Protein AF-A0A1V3WUL5-F1 (afdb_monomer_lite)

pLDDT: mean 80.21, std 26.2, range [30.8, 98.88]

Sequence (218 aa):
MAEGSAAGVVGRARPTCQRCRGCGAKPAAGSAAAGAAAGAAAATPVGNNGNLQLGGGNTGDSNLGSGNIGNANLGSGNTGNANLGGGNIGNANLGSGNKGNINVGNGNFGSANFGDGNIGIRNAGAGNNGTANMGAGNFGTGNFGFGNIGNGNFGGGNIGPGNVGDGNNGSTNLGSGNLGNFNLGSGNLGSNNVALETTATTTWASGSPATTRWVSAD

Radius of gyration: 45.54 Å; chains: 1; bounding box: 135×46×144 Å

Organism: Mycobacterium kansasii (NCBI:txid1768)

Secondary structure (DSSP, 8-state):
------------------------PPPP-----------------TT-BSSS-BSSS-BSSS-BSSS-BSSS-BSSS-BSSS-BSSS-BSSS-BSSS-BSSS-BSSS-EEES-BSSS-EEES-EEES-EEES-EEES-EEES-EEES-EEES-EEES-BSSS-BSSS-BSSS-BSSS-BSSS-EESS-BSSS-EE------S---S------------

Foldseek 3Di:
DDDDDDDDDDDDDDDDDDDDDDDDDDDDDDPDPPPPPPPPPPPQAECEDEECEDEENEYEECEYYYNEDYYNEDYYCEDEYNEDEENEDEYNEDYYCEYYECEDEYNEDEYCEYYYNEYYENEYYENEYEENEYEYCEDYENEYYENEDEYNEDEECEDYECEYEYNEDEYNEDEYNDDYEPEDYYNHDYYVHDDDPPPPPDDDPDDDDDDPDDDDDD

InterPro domains:
  IPR002989 Mycobacterial pentapeptide repeat [PF01469] (47-85)
  IPR002989 Mycobacterial pentapeptide repeat [PF01469] (87-125)
  IPR002989 Mycobacterial pentapeptide repeat [PF01469] (157-194)

Structure (mmCIF, N/CA/C/O backbone):
data_AF-A0A1V3WUL5-F1
#
_entry.id   AF-A0A1V3WUL5-F1
#
loop_
_atom_site.group_PDB
_atom_site.id
_atom_site.type_symbol
_atom_site.label_atom_id
_atom_site.label_alt_id
_atom_site.label_comp_id
_atom_site.label_asym_id
_atom_site.label_entity_id
_atom_site.label_seq_id
_atom_site.pdbx_PDB_ins_code
_atom_site.Cartn_x
_atom_site.Cartn_y
_atom_site.Cartn_z
_atom_site.occupancy
_atom_site.B_iso_or_equiv
_atom_site.auth_seq_id
_atom_site.auth_comp_id
_atom_site.auth_asym_id
_atom_site.auth_atom_id
_atom_site.pdbx_PDB_model_num
ATOM 1 N N . MET A 1 1 ? 80.602 -35.164 -101.712 1.00 34.41 1 MET A N 1
ATOM 2 C CA . MET A 1 1 ? 81.688 -34.229 -102.081 1.00 34.41 1 MET A CA 1
ATOM 3 C C . MET A 1 1 ? 81.217 -32.849 -101.638 1.00 34.41 1 MET A C 1
ATOM 5 O O . MET A 1 1 ? 80.167 -32.454 -102.108 1.00 34.41 1 MET A O 1
ATOM 9 N N . ALA A 1 2 ? 81.785 -32.142 -100.666 1.00 36.41 2 ALA A N 1
ATOM 10 C CA . ALA A 1 2 ? 83.116 -32.176 -100.073 1.00 36.41 2 ALA A CA 1
ATOM 11 C C . ALA A 1 2 ? 83.071 -31.921 -98.545 1.00 36.41 2 ALA A C 1
ATOM 13 O O . ALA A 1 2 ? 82.121 -31.336 -98.029 1.00 36.41 2 ALA A O 1
ATOM 14 N N . GLU A 1 3 ? 84.114 -32.406 -97.874 1.00 31.17 3 GLU A N 1
ATOM 15 C CA . GLU A 1 3 ? 84.563 -32.140 -96.495 1.00 31.17 3 GLU A CA 1
ATOM 16 C C . GLU A 1 3 ? 85.050 -30.672 -96.363 1.00 31.17 3 GLU A C 1
ATOM 18 O O . GLU A 1 3 ? 85.282 -30.035 -97.385 1.00 31.17 3 GLU A O 1
ATOM 23 N N . GLY A 1 4 ? 85.267 -30.015 -95.217 1.00 32.28 4 GLY A N 1
ATOM 24 C CA . GLY A 1 4 ? 85.363 -30.359 -93.795 1.00 32.28 4 GLY A CA 1
ATOM 25 C C . GLY A 1 4 ? 86.059 -29.195 -93.037 1.00 32.28 4 GLY A C 1
ATOM 26 O O . GLY A 1 4 ? 86.406 -28.189 -93.654 1.00 32.28 4 GLY A O 1
ATOM 27 N N . SER A 1 5 ? 86.344 -29.401 -91.736 1.00 37.19 5 SER A N 1
ATOM 28 C CA . SER A 1 5 ? 87.218 -28.608 -90.821 1.00 37.19 5 SER A CA 1
ATOM 29 C C . SER A 1 5 ? 86.541 -27.459 -90.033 1.00 37.19 5 SER A C 1
ATOM 31 O O . SER A 1 5 ? 85.755 -26.718 -90.603 1.00 37.19 5 SER A O 1
ATOM 33 N N . ALA A 1 6 ? 86.757 -27.201 -88.732 1.00 37.56 6 ALA A N 1
ATOM 34 C CA . ALA A 1 6 ? 87.707 -27.677 -87.711 1.00 37.56 6 ALA A CA 1
ATOM 35 C C . ALA A 1 6 ? 87.094 -27.425 -86.297 1.00 37.56 6 ALA A C 1
ATOM 37 O O . ALA A 1 6 ? 86.363 -26.457 -86.119 1.00 37.56 6 ALA A O 1
ATOM 38 N N . ALA A 1 7 ? 87.223 -28.341 -85.329 1.00 35.03 7 ALA A N 1
ATOM 39 C CA . ALA A 1 7 ? 88.190 -28.335 -84.209 1.00 35.03 7 ALA A CA 1
ATOM 40 C C . ALA A 1 7 ? 87.755 -27.598 -82.914 1.00 35.03 7 ALA A C 1
ATOM 42 O O . ALA A 1 7 ? 87.469 -26.407 -82.915 1.00 35.03 7 ALA A O 1
ATOM 43 N N . GLY A 1 8 ? 87.801 -28.326 -81.787 1.00 32.81 8 GLY A N 1
ATOM 44 C CA . GLY A 1 8 ? 87.699 -27.801 -80.416 1.00 32.81 8 GLY A CA 1
ATOM 45 C C . GLY A 1 8 ? 87.372 -28.897 -79.390 1.00 32.81 8 GLY A C 1
ATOM 46 O O . GLY A 1 8 ? 86.224 -29.306 -79.271 1.00 32.81 8 GLY A O 1
ATOM 47 N N . VAL A 1 9 ? 88.387 -29.407 -78.685 1.00 33.41 9 VAL A N 1
ATOM 48 C CA . VAL A 1 9 ? 88.363 -30.588 -77.790 1.00 33.41 9 VAL A CA 1
ATOM 49 C C . VAL A 1 9 ? 88.478 -30.161 -76.310 1.00 33.41 9 VAL A C 1
ATOM 51 O O . VAL A 1 9 ? 88.951 -29.065 -76.030 1.00 33.41 9 VAL A O 1
ATOM 54 N N . VAL A 1 10 ? 88.191 -31.114 -75.401 1.00 33.91 10 VAL A N 1
ATOM 55 C CA . VAL A 1 10 ? 88.569 -31.220 -73.962 1.00 33.91 10 VAL A CA 1
ATOM 56 C C . VAL A 1 10 ? 87.545 -30.588 -72.998 1.00 33.91 10 VAL A C 1
ATOM 58 O O . VAL A 1 10 ? 87.130 -29.462 -73.195 1.00 33.91 10 VAL A O 1
ATOM 61 N N . GLY A 1 11 ? 87.064 -31.194 -71.906 1.00 31.78 11 GLY A N 1
ATOM 62 C CA . GLY A 1 11 ? 87.391 -32.413 -71.162 1.00 31.78 11 GLY A CA 1
ATOM 63 C C . GLY A 1 11 ? 86.692 -32.359 -69.782 1.00 31.78 11 GLY A C 1
ATOM 64 O O .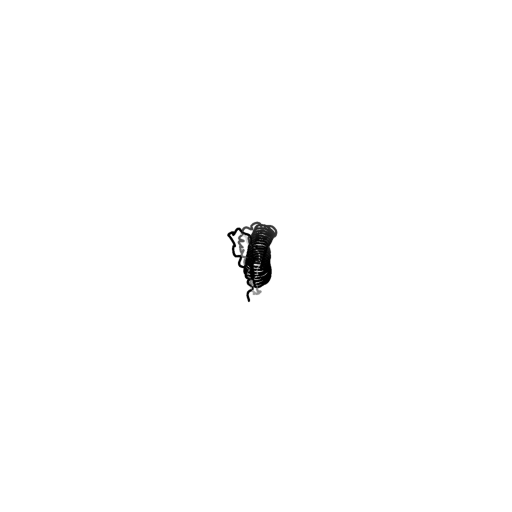 GLY A 1 11 ? 86.291 -31.299 -69.317 1.00 31.78 11 GLY A O 1
ATOM 65 N N . ARG A 1 12 ? 86.491 -33.528 -69.169 1.00 35.38 12 ARG A N 1
ATOM 66 C CA . ARG A 1 12 ? 85.659 -33.853 -67.984 1.00 35.38 12 ARG A CA 1
ATOM 67 C C . ARG A 1 12 ? 86.046 -33.156 -66.660 1.00 35.38 12 ARG A C 1
ATOM 69 O O . ARG A 1 12 ? 87.232 -32.986 -66.423 1.00 35.38 12 ARG A O 1
ATOM 76 N N . ALA A 1 13 ? 85.075 -32.988 -65.737 1.00 30.80 13 ALA A N 1
ATOM 77 C CA . ALA A 1 13 ? 85.061 -33.585 -64.372 1.00 30.80 13 ALA A CA 1
ATOM 78 C C . ALA A 1 13 ? 83.911 -33.057 -63.461 1.00 30.80 13 ALA A C 1
ATOM 80 O O . ALA A 1 13 ? 83.712 -31.857 -63.321 1.00 30.80 13 ALA A O 1
ATOM 81 N N . ARG A 1 14 ? 83.193 -33.970 -62.782 1.00 38.06 14 ARG A N 1
ATOM 82 C CA . ARG A 1 14 ? 82.575 -33.793 -61.436 1.00 38.06 14 ARG A CA 1
ATOM 83 C C . ARG A 1 14 ? 83.580 -34.382 -60.417 1.00 38.06 14 ARG A C 1
ATOM 85 O O . ARG A 1 14 ? 84.293 -35.283 -60.865 1.00 38.06 14 ARG A O 1
ATOM 92 N N . PRO A 1 15 ? 83.670 -34.013 -59.113 1.00 44.69 15 PRO A N 1
ATOM 93 C CA . PRO A 1 15 ? 82.596 -33.677 -58.152 1.00 44.69 15 PRO A CA 1
ATOM 94 C C . PRO A 1 15 ? 82.925 -32.439 -57.263 1.00 44.69 15 PRO A C 1
ATOM 96 O O . PRO A 1 15 ? 83.999 -31.873 -57.385 1.00 44.69 15 PRO A O 1
ATOM 99 N N . THR A 1 16 ? 82.018 -31.905 -56.437 1.00 39.34 16 THR A N 1
ATOM 100 C CA . THR A 1 16 ? 82.031 -32.122 -54.972 1.00 39.34 16 THR A CA 1
ATOM 101 C C . THR A 1 16 ? 80.694 -31.729 -54.325 1.00 39.34 16 THR A C 1
ATOM 103 O O . THR A 1 16 ? 80.046 -30.752 -54.692 1.00 39.34 16 THR A O 1
ATOM 106 N N . CYS A 1 17 ? 80.291 -32.510 -53.320 1.00 34.06 17 CYS A N 1
ATOM 107 C CA . CYS A 1 17 ? 79.243 -32.170 -52.362 1.00 34.06 17 CYS A CA 1
ATOM 108 C C . CYS A 1 17 ? 79.559 -30.850 -51.645 1.00 34.06 17 CYS A C 1
ATOM 110 O O . CYS A 1 17 ? 80.571 -30.768 -50.956 1.00 34.06 17 CYS A O 1
ATOM 112 N N . GLN A 1 18 ? 78.617 -29.907 -51.644 1.00 39.53 18 GLN A N 1
ATOM 113 C CA . GLN A 1 18 ? 78.502 -28.939 -50.558 1.00 39.53 18 GLN A CA 1
ATOM 114 C C . GLN A 1 18 ? 77.054 -28.927 -50.067 1.00 39.53 18 GLN A C 1
ATOM 116 O O . GLN A 1 18 ? 76.140 -28.440 -50.725 1.00 39.53 18 GLN A O 1
ATOM 121 N N . ARG A 1 19 ? 76.843 -29.557 -48.906 1.00 38.72 19 ARG A N 1
ATOM 122 C CA . ARG A 1 19 ? 75.617 -29.415 -48.121 1.00 38.72 19 ARG A CA 1
ATOM 123 C C . ARG A 1 19 ? 75.560 -27.979 -47.614 1.00 38.72 19 ARG A C 1
ATOM 125 O O . ARG A 1 19 ? 76.489 -27.582 -46.925 1.00 38.72 19 ARG A O 1
ATOM 132 N N . CYS A 1 20 ? 74.442 -27.291 -47.817 1.00 33.56 20 CYS A N 1
ATOM 133 C CA . CYS A 1 20 ? 73.918 -26.346 -46.834 1.00 33.56 20 CYS A CA 1
ATOM 134 C C . CYS A 1 20 ? 72.381 -26.362 -46.860 1.00 33.56 20 CYS A C 1
ATOM 136 O O . CYS A 1 20 ? 71.737 -25.943 -47.811 1.00 33.56 20 CYS A O 1
ATOM 138 N N . ARG A 1 21 ? 71.864 -26.960 -45.784 1.00 45.09 21 ARG A N 1
ATOM 139 C CA . ARG A 1 21 ? 70.530 -26.948 -45.163 1.00 45.09 21 ARG A CA 1
ATOM 140 C C . ARG A 1 21 ? 69.488 -25.967 -45.729 1.00 45.09 21 ARG A C 1
ATOM 142 O O . ARG A 1 21 ? 69.704 -24.763 -45.720 1.00 45.09 21 ARG A O 1
ATOM 149 N N . GLY A 1 22 ? 68.302 -26.497 -46.036 1.00 34.19 22 GLY A N 1
ATOM 150 C CA . GLY A 1 22 ? 67.098 -25.700 -46.283 1.00 34.19 22 GLY A CA 1
ATOM 151 C C . GLY A 1 22 ? 65.872 -26.534 -46.662 1.00 34.19 22 GLY A C 1
ATOM 152 O O . GLY A 1 22 ? 65.292 -26.310 -47.715 1.00 34.19 22 GLY A O 1
ATOM 153 N N . CYS A 1 23 ? 65.484 -27.516 -45.841 1.00 32.66 23 CYS A N 1
ATOM 154 C CA . CYS A 1 23 ? 64.154 -28.123 -45.950 1.00 32.66 23 CYS A CA 1
ATOM 155 C C . CYS A 1 23 ? 63.155 -27.272 -45.156 1.00 32.66 23 CYS A C 1
ATOM 157 O O . CYS A 1 23 ? 63.354 -27.062 -43.962 1.00 32.66 23 CYS A O 1
ATOM 159 N N . GLY A 1 24 ? 62.080 -26.820 -45.802 1.00 34.75 24 GLY A N 1
ATOM 160 C CA . GLY A 1 24 ? 60.964 -26.138 -45.147 1.00 34.75 24 GLY A CA 1
ATOM 161 C C . GLY A 1 24 ? 59.848 -25.829 -46.138 1.00 34.75 24 GLY A C 1
ATOM 162 O O . GLY A 1 24 ? 59.879 -24.809 -46.818 1.00 34.75 24 GLY A O 1
ATOM 163 N N . ALA A 1 25 ? 58.894 -26.750 -46.253 1.00 39.84 25 ALA A N 1
ATOM 164 C CA . ALA A 1 25 ? 57.700 -26.637 -47.080 1.00 39.84 25 ALA A CA 1
ATOM 165 C C . ALA A 1 25 ? 56.842 -25.413 -46.697 1.00 39.84 25 ALA A C 1
ATOM 167 O O . ALA A 1 25 ? 56.644 -25.135 -45.515 1.00 39.84 25 ALA A O 1
ATOM 168 N N . LYS A 1 26 ? 56.289 -24.708 -47.693 1.00 37.00 26 LYS A N 1
ATOM 169 C CA . LYS A 1 26 ? 55.229 -23.707 -47.486 1.00 37.00 26 LYS A CA 1
ATOM 170 C C . LYS A 1 26 ? 53.905 -24.429 -47.189 1.00 37.00 26 LYS A C 1
ATOM 172 O O . LYS A 1 26 ? 53.510 -25.252 -48.016 1.00 37.00 26 LYS A O 1
ATOM 177 N N . PRO A 1 27 ? 53.182 -24.129 -46.097 1.00 39.34 27 PRO A N 1
ATOM 178 C CA . PRO A 1 27 ? 51.817 -24.607 -45.948 1.00 39.34 27 PRO A CA 1
ATOM 179 C C . PRO A 1 27 ? 50.867 -23.770 -46.816 1.00 39.34 27 PRO A C 1
ATOM 181 O O . PRO A 1 27 ? 50.970 -22.544 -46.887 1.00 39.34 27 PRO A O 1
ATOM 184 N N . ALA A 1 28 ? 49.958 -24.464 -47.498 1.00 38.91 28 ALA A N 1
ATOM 185 C CA . ALA A 1 28 ? 48.863 -23.885 -48.260 1.00 38.91 28 ALA A CA 1
ATOM 186 C C . ALA A 1 28 ? 47.898 -23.141 -47.323 1.00 38.91 28 ALA A C 1
ATOM 188 O O . ALA A 1 28 ? 47.467 -23.685 -46.306 1.00 38.91 28 ALA A O 1
ATOM 189 N N . ALA A 1 29 ? 47.552 -21.902 -47.671 1.00 41.41 29 ALA A N 1
ATOM 190 C CA . ALA A 1 29 ? 46.506 -21.150 -46.993 1.00 41.41 29 ALA A CA 1
ATOM 191 C C . ALA A 1 29 ? 45.145 -21.779 -47.330 1.00 41.41 29 ALA A C 1
ATOM 193 O O . ALA A 1 29 ? 44.637 -21.627 -48.439 1.00 41.41 29 ALA A O 1
ATOM 194 N N . GLY A 1 30 ? 44.577 -22.523 -46.381 1.00 39.09 30 GLY A N 1
ATOM 195 C CA . GLY A 1 30 ? 43.197 -22.991 -46.447 1.00 39.09 30 GLY A CA 1
ATOM 196 C C . GLY A 1 30 ? 42.240 -21.823 -46.220 1.00 39.09 30 GLY A C 1
ATOM 197 O O . GLY A 1 30 ? 42.256 -21.196 -45.162 1.00 39.09 30 GLY A O 1
ATOM 198 N N . SER A 1 31 ? 41.404 -21.527 -47.210 1.00 42.53 31 SER A N 1
ATOM 199 C CA . SER A 1 31 ? 40.285 -20.595 -47.089 1.00 42.53 31 SER A CA 1
ATOM 200 C C . SER A 1 31 ? 39.186 -21.217 -46.226 1.00 42.53 31 SER A C 1
ATOM 202 O O . SER A 1 31 ? 38.337 -21.958 -46.720 1.00 42.53 31 SER A O 1
ATOM 204 N N . ALA A 1 32 ? 39.211 -20.930 -44.924 1.00 44.31 32 ALA A N 1
ATOM 205 C CA . ALA A 1 32 ? 38.095 -21.210 -44.030 1.00 44.31 32 ALA A CA 1
ATOM 206 C C . ALA A 1 32 ? 36.949 -20.239 -44.353 1.00 44.31 32 ALA A C 1
ATOM 208 O O . ALA A 1 32 ? 36.987 -19.062 -43.996 1.00 44.31 32 ALA A O 1
ATOM 209 N N . ALA A 1 33 ? 35.939 -20.737 -45.064 1.00 46.19 33 ALA A N 1
ATOM 210 C CA . ALA A 1 33 ? 34.674 -20.048 -45.250 1.00 46.19 33 ALA A CA 1
ATOM 211 C C . ALA A 1 33 ? 33.949 -19.970 -43.897 1.00 46.19 33 ALA A C 1
ATOM 213 O O . ALA A 1 33 ? 33.268 -20.907 -43.483 1.00 46.19 33 ALA A O 1
ATOM 214 N N . ALA A 1 34 ? 34.114 -18.852 -43.191 1.00 48.16 34 ALA A N 1
ATOM 215 C CA . ALA A 1 34 ? 33.246 -18.498 -42.080 1.00 48.16 34 ALA A CA 1
ATOM 216 C C . ALA A 1 34 ? 31.885 -18.094 -42.663 1.00 48.16 34 ALA A C 1
ATOM 218 O O . ALA A 1 34 ? 31.685 -16.959 -43.095 1.00 48.16 34 ALA A O 1
ATOM 219 N N . GLY A 1 35 ? 30.959 -19.050 -42.724 1.00 45.09 35 GLY A N 1
ATOM 220 C CA . GLY A 1 35 ? 29.552 -18.776 -42.984 1.00 45.09 35 GLY A CA 1
ATOM 221 C C . GLY A 1 35 ? 28.980 -17.961 -41.830 1.00 45.09 35 GLY A C 1
ATOM 222 O O . GLY A 1 35 ? 28.522 -18.523 -40.838 1.00 45.09 35 GLY A O 1
ATOM 223 N N . ALA A 1 36 ? 29.033 -16.635 -41.939 1.00 52.25 36 ALA A N 1
ATOM 224 C CA . ALA A 1 36 ? 28.302 -15.751 -41.050 1.00 52.25 36 ALA A CA 1
ATOM 225 C C . ALA A 1 36 ? 26.809 -15.913 -41.356 1.00 52.25 36 ALA A C 1
ATOM 227 O O . ALA A 1 36 ? 26.304 -15.391 -42.350 1.00 52.25 36 ALA A O 1
ATOM 228 N N . ALA A 1 37 ? 26.102 -16.663 -40.512 1.00 50.59 37 ALA A N 1
ATOM 229 C CA . ALA A 1 37 ? 24.653 -16.593 -40.460 1.00 50.59 37 ALA A CA 1
ATOM 230 C C . ALA A 1 37 ? 24.289 -15.174 -40.008 1.00 50.59 37 ALA A C 1
ATOM 232 O O . ALA A 1 37 ? 24.326 -14.853 -38.821 1.00 50.59 37 ALA A O 1
ATOM 233 N N . ALA A 1 38 ? 24.001 -14.302 -40.974 1.00 46.09 38 ALA A N 1
ATOM 234 C CA . ALA A 1 38 ? 23.416 -12.998 -40.729 1.00 46.09 38 ALA A CA 1
ATOM 235 C C . ALA A 1 38 ? 21.994 -13.216 -40.192 1.00 46.09 38 ALA A C 1
ATOM 237 O O . ALA A 1 38 ? 21.021 -13.244 -40.942 1.00 46.09 38 ALA A O 1
ATOM 238 N N . GLY A 1 39 ? 21.884 -13.437 -38.881 1.00 51.25 39 GLY A N 1
ATOM 239 C CA . GLY A 1 39 ? 20.626 -13.283 -38.169 1.00 51.25 39 GLY A CA 1
ATOM 240 C C . GLY A 1 39 ? 20.158 -11.850 -38.383 1.00 51.25 39 GLY A C 1
ATOM 241 O O . GLY A 1 39 ? 20.924 -10.917 -38.147 1.00 51.25 39 GLY A O 1
ATOM 242 N N . ALA A 1 40 ? 18.946 -11.693 -38.912 1.00 48.56 40 ALA A N 1
ATOM 243 C CA . ALA A 1 40 ? 18.354 -10.407 -39.242 1.00 48.56 40 ALA A CA 1
ATOM 244 C C . ALA A 1 40 ? 18.528 -9.423 -38.075 1.00 48.56 40 ALA A C 1
ATOM 246 O O . ALA A 1 40 ? 17.890 -9.564 -37.032 1.00 48.56 40 ALA A O 1
ATOM 247 N N . ALA A 1 41 ? 19.407 -8.435 -38.249 1.00 53.66 41 ALA A N 1
ATOM 248 C CA . ALA A 1 41 ? 19.522 -7.315 -37.336 1.00 53.66 41 ALA A CA 1
ATOM 249 C C . ALA A 1 41 ? 18.232 -6.500 -37.471 1.00 53.66 41 ALA A C 1
ATOM 251 O O . ALA A 1 41 ? 18.116 -5.633 -38.338 1.00 53.66 41 ALA A O 1
ATOM 252 N N . ALA A 1 42 ? 17.226 -6.835 -36.659 1.00 55.56 42 ALA A N 1
ATOM 253 C CA . ALA A 1 42 ? 16.091 -5.961 -36.420 1.00 55.56 42 ALA A CA 1
ATOM 254 C C . ALA A 1 42 ? 16.679 -4.596 -36.060 1.00 55.56 42 ALA A C 1
ATOM 256 O O . ALA A 1 42 ? 17.474 -4.520 -35.124 1.00 55.56 42 ALA A O 1
ATOM 257 N N . ALA A 1 43 ? 16.379 -3.580 -36.876 1.00 54.88 43 ALA A N 1
ATOM 258 C CA . ALA A 1 43 ? 16.951 -2.242 -36.795 1.00 54.88 43 ALA A CA 1
ATOM 259 C C . ALA A 1 43 ? 17.108 -1.834 -35.333 1.00 54.88 43 ALA A C 1
ATOM 261 O O . ALA A 1 43 ? 16.096 -1.588 -34.688 1.00 54.88 43 ALA A O 1
ATOM 262 N N . THR A 1 44 ? 18.340 -1.832 -34.805 1.00 57.78 44 THR A N 1
ATOM 263 C CA . THR A 1 44 ? 18.606 -1.484 -33.409 1.00 57.78 44 THR A CA 1
ATOM 264 C C . THR A 1 44 ? 18.117 -0.055 -33.223 1.00 57.78 44 THR A C 1
ATOM 266 O O . THR A 1 44 ? 18.742 0.863 -33.769 1.00 57.78 44 THR A O 1
ATOM 269 N N . PRO A 1 45 ? 16.995 0.176 -32.527 1.00 66.75 45 PRO A N 1
ATOM 270 C CA . PRO A 1 45 ? 16.556 1.533 -32.270 1.00 66.75 45 PRO A CA 1
ATOM 271 C C . PRO A 1 45 ? 17.669 2.269 -31.513 1.00 66.75 45 PRO A C 1
ATOM 273 O O . PRO A 1 45 ? 18.413 1.659 -30.738 1.00 66.75 45 PRO A O 1
ATOM 276 N N . VAL A 1 46 ? 17.822 3.566 -31.782 1.00 83.62 46 VAL A N 1
ATOM 277 C CA . VAL A 1 46 ? 18.957 4.368 -31.301 1.00 83.62 46 VAL A CA 1
ATOM 278 C C . VAL A 1 46 ? 19.164 4.189 -29.792 1.00 83.62 46 VAL A C 1
ATOM 280 O O . VAL A 1 46 ? 18.230 4.325 -29.002 1.00 83.62 46 VAL A O 1
ATOM 283 N N . GLY A 1 47 ? 20.408 3.903 -29.401 1.00 87.62 47 GLY A N 1
ATOM 284 C CA . GLY A 1 47 ? 20.828 3.853 -27.999 1.00 87.62 47 GLY A CA 1
ATOM 285 C C . GLY A 1 47 ? 20.499 2.561 -27.248 1.00 87.62 47 GLY A C 1
ATOM 286 O O . GLY A 1 47 ? 20.632 2.546 -26.029 1.00 87.62 47 GLY A O 1
ATOM 287 N N . ASN A 1 48 ? 20.076 1.492 -27.930 1.00 92.31 48 ASN A N 1
ATOM 288 C CA . ASN A 1 48 ? 19.845 0.205 -27.275 1.00 92.31 48 ASN A CA 1
ATOM 289 C C . ASN A 1 48 ? 21.141 -0.597 -27.071 1.00 92.31 48 ASN A C 1
ATOM 291 O O . ASN A 1 48 ? 21.945 -0.732 -27.991 1.00 92.31 48 ASN A O 1
ATOM 295 N N . ASN A 1 49 ? 21.298 -1.184 -25.884 1.00 94.88 49 ASN A N 1
ATOM 296 C CA . ASN A 1 49 ? 22.361 -2.117 -25.517 1.00 94.88 49 ASN A CA 1
ATOM 297 C C . ASN A 1 49 ? 21.749 -3.402 -24.930 1.00 94.88 49 ASN A C 1
ATOM 299 O O . ASN A 1 49 ? 21.376 -3.425 -23.757 1.00 94.88 49 ASN A O 1
ATOM 303 N N . GLY A 1 50 ? 21.619 -4.440 -25.757 1.00 91.94 50 GLY A N 1
ATOM 304 C CA . GLY A 1 50 ? 21.042 -5.742 -25.403 1.00 91.94 50 GLY A CA 1
ATOM 305 C C . GLY A 1 50 ? 20.180 -6.329 -26.524 1.00 91.94 50 GLY A C 1
ATOM 306 O O . GLY A 1 50 ? 20.077 -5.754 -27.612 1.00 91.94 50 GLY A O 1
ATOM 307 N N . ASN A 1 51 ? 19.563 -7.480 -26.265 1.00 92.38 51 ASN A N 1
ATOM 308 C CA . ASN A 1 51 ? 18.819 -8.272 -27.245 1.00 92.38 51 ASN A CA 1
ATOM 309 C C . ASN A 1 51 ? 17.300 -8.095 -27.118 1.00 92.38 51 ASN A C 1
ATOM 311 O O . ASN A 1 51 ? 16.778 -7.869 -26.033 1.00 92.38 51 ASN A O 1
ATOM 315 N N . LEU A 1 52 ? 16.581 -8.300 -28.229 1.00 91.94 52 LEU A N 1
ATOM 316 C CA . LEU A 1 52 ? 15.110 -8.329 -28.283 1.00 91.94 52 LEU A CA 1
ATOM 317 C C . LEU A 1 52 ? 14.444 -7.038 -27.761 1.00 91.94 52 LEU A C 1
ATOM 319 O O . LEU A 1 52 ? 13.528 -7.072 -26.947 1.00 91.94 52 LEU A O 1
ATOM 323 N N . GLN A 1 53 ? 14.908 -5.891 -28.258 1.00 91.25 53 GLN A N 1
ATOM 324 C CA . GLN A 1 53 ? 14.418 -4.574 -27.850 1.00 91.25 53 GLN A CA 1
ATOM 325 C C . GLN A 1 53 ? 13.489 -3.968 -28.907 1.00 91.25 53 GLN A C 1
ATOM 327 O O . GLN A 1 53 ? 13.832 -3.960 -30.091 1.00 91.25 53 GLN A O 1
ATOM 332 N N . LEU A 1 54 ? 12.375 -3.366 -28.486 1.00 92.88 54 LEU A N 1
ATOM 333 C CA . LEU A 1 54 ? 11.534 -2.519 -29.341 1.00 92.88 54 LEU A CA 1
ATOM 334 C C . LEU A 1 54 ? 11.313 -1.158 -28.669 1.00 92.88 54 LEU A C 1
ATOM 336 O O . LEU A 1 54 ? 10.871 -1.113 -27.529 1.00 92.88 54 LEU A O 1
ATOM 340 N N . GLY A 1 55 ? 11.601 -0.058 -29.372 1.00 91.50 55 GLY A N 1
ATOM 341 C CA . GLY A 1 55 ? 11.752 1.288 -28.782 1.00 91.50 55 GLY A CA 1
ATOM 342 C C . GLY A 1 55 ? 13.221 1.611 -28.467 1.00 91.50 55 GLY A C 1
ATOM 343 O O . GLY A 1 55 ? 14.075 0.792 -28.781 1.00 91.50 55 GLY A O 1
ATOM 344 N N . GLY A 1 56 ? 13.552 2.793 -27.929 1.00 94.19 56 GLY A N 1
ATOM 345 C CA . GLY A 1 56 ? 14.936 3.323 -27.899 1.00 94.19 56 GLY A CA 1
ATOM 346 C C . GLY A 1 56 ? 15.523 3.594 -26.507 1.00 94.19 56 GLY A C 1
ATOM 347 O O . GLY A 1 56 ? 14.793 3.767 -25.534 1.00 94.19 56 GLY A O 1
ATOM 348 N N . GLY A 1 57 ? 16.853 3.690 -26.416 1.00 95.19 57 GLY A N 1
ATOM 349 C CA . GLY A 1 57 ? 17.574 4.006 -25.175 1.00 95.19 57 GLY A CA 1
ATOM 350 C C . GLY A 1 57 ? 17.495 2.936 -24.078 1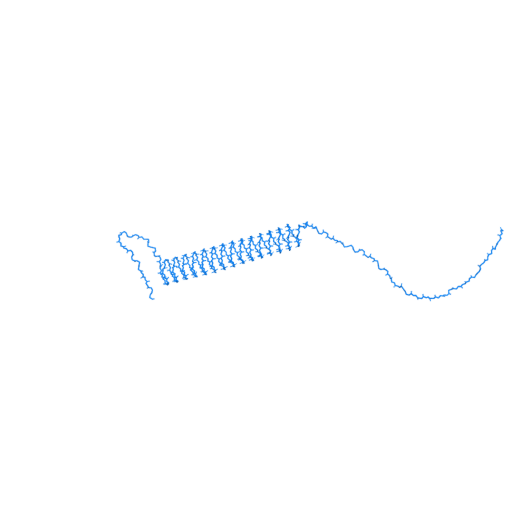.00 95.19 57 GLY A C 1
ATOM 351 O O . GLY A 1 57 ? 17.569 3.272 -22.899 1.00 95.19 57 GLY A O 1
ATOM 352 N N . ASN A 1 58 ? 17.291 1.668 -24.433 1.00 96.56 58 ASN A N 1
ATOM 353 C CA . ASN A 1 58 ? 17.175 0.571 -23.472 1.00 96.56 58 ASN A CA 1
ATOM 354 C C . ASN A 1 58 ? 18.532 -0.100 -23.196 1.00 96.56 58 ASN A C 1
ATOM 356 O O . ASN A 1 58 ? 19.254 -0.433 -24.129 1.00 96.56 58 ASN A O 1
ATOM 360 N N . THR A 1 59 ? 18.842 -0.405 -21.936 1.00 97.56 59 THR A N 1
ATOM 361 C CA . THR A 1 59 ? 19.980 -1.247 -21.521 1.00 97.56 59 THR A CA 1
ATOM 362 C C . THR A 1 59 ? 19.466 -2.525 -20.859 1.00 97.56 59 THR A C 1
ATOM 364 O O . THR A 1 59 ? 18.707 -2.433 -19.900 1.00 97.56 59 THR A O 1
ATOM 367 N N . GLY A 1 60 ? 19.892 -3.698 -21.332 1.00 95.75 60 GLY A N 1
ATOM 368 C CA . GLY A 1 60 ? 19.391 -5.018 -20.918 1.00 95.75 60 GLY A CA 1
ATOM 369 C C . GLY A 1 60 ? 18.584 -5.702 -22.025 1.00 95.75 60 GLY A C 1
ATOM 370 O O . GLY A 1 60 ? 18.544 -5.208 -23.147 1.00 95.75 60 GLY A O 1
ATOM 371 N N . ASP A 1 61 ? 17.922 -6.814 -21.722 1.00 96.75 61 ASP A N 1
ATOM 372 C CA . ASP A 1 61 ? 17.265 -7.678 -22.711 1.00 96.75 61 ASP A CA 1
ATOM 373 C C . ASP A 1 61 ? 15.731 -7.665 -22.611 1.00 96.75 61 ASP A C 1
ATOM 375 O O . ASP A 1 61 ? 15.159 -7.530 -21.530 1.00 96.75 61 ASP A O 1
ATOM 379 N N . SER A 1 62 ? 15.053 -7.935 -23.729 1.00 96.81 62 SER A N 1
ATOM 380 C CA . SER A 1 62 ? 13.596 -8.144 -23.814 1.00 96.81 62 SER A CA 1
ATOM 381 C C . SER A 1 62 ? 12.740 -6.960 -23.341 1.00 96.81 62 SER A C 1
ATOM 383 O O . SER A 1 62 ? 11.697 -7.152 -22.718 1.00 96.81 62 SER A O 1
ATOM 385 N N . ASN A 1 63 ? 13.165 -5.729 -23.617 1.00 97.19 63 ASN A N 1
ATOM 386 C CA . ASN A 1 63 ? 12.422 -4.519 -23.275 1.00 97.19 63 ASN A CA 1
ATOM 387 C C . ASN A 1 63 ? 11.555 -4.033 -24.447 1.00 97.19 63 ASN A C 1
ATOM 389 O O . ASN A 1 63 ? 12.037 -3.832 -25.566 1.00 97.19 63 ASN A O 1
ATOM 393 N N . LEU A 1 64 ? 10.285 -3.754 -24.155 1.00 97.12 64 LEU A N 1
ATOM 394 C CA . LEU A 1 64 ? 9.325 -3.138 -25.067 1.00 97.12 64 LEU A CA 1
ATOM 395 C C . LEU A 1 64 ? 8.929 -1.754 -24.536 1.00 97.12 64 LEU A C 1
ATOM 397 O O . LEU A 1 64 ? 8.187 -1.638 -23.566 1.00 97.12 64 LEU A O 1
ATOM 401 N N . GLY A 1 65 ? 9.418 -0.708 -25.193 1.00 95.44 65 GLY A N 1
ATOM 402 C CA . GLY A 1 65 ? 9.278 0.698 -24.824 1.00 95.44 65 GLY A CA 1
ATOM 403 C C . GLY A 1 65 ? 10.635 1.402 -24.839 1.00 95.44 65 GLY A C 1
ATOM 404 O O . GLY A 1 65 ? 11.552 0.962 -25.533 1.00 95.44 65 GLY A O 1
ATOM 405 N N . SER A 1 66 ? 10.780 2.502 -24.101 1.00 96.44 66 SER A N 1
ATOM 406 C CA . SER A 1 66 ? 11.990 3.335 -24.180 1.00 96.44 66 SER A CA 1
ATOM 407 C C . SER A 1 66 ? 12.589 3.667 -22.817 1.00 96.44 66 SER A C 1
ATOM 409 O O . SER A 1 66 ? 11.870 3.846 -21.834 1.00 96.44 66 SER A O 1
ATOM 411 N N . GLY A 1 67 ? 13.912 3.831 -22.769 1.00 97.12 67 GLY A N 1
ATOM 412 C CA . GLY A 1 67 ? 14.626 4.306 -21.582 1.00 97.12 67 GLY A CA 1
ATOM 413 C C . GLY A 1 67 ? 14.619 3.328 -20.405 1.00 97.12 67 GLY A C 1
ATOM 414 O O . GLY A 1 67 ? 14.647 3.769 -19.259 1.00 97.12 67 GLY A O 1
ATOM 415 N N . ASN A 1 68 ? 14.518 2.022 -20.659 1.00 98.12 68 ASN A N 1
ATOM 416 C CA . ASN A 1 68 ? 14.559 1.011 -19.605 1.00 98.12 68 ASN A CA 1
ATOM 417 C C . ASN A 1 68 ? 16.001 0.583 -19.294 1.00 98.12 68 ASN A C 1
ATOM 419 O O . ASN A 1 68 ? 16.806 0.392 -20.203 1.00 98.12 68 ASN A O 1
ATOM 423 N N . ILE A 1 69 ? 16.311 0.374 -18.015 1.00 98.56 69 ILE A N 1
ATOM 424 C CA . ILE A 1 69 ? 17.568 -0.206 -17.526 1.00 98.56 69 ILE A CA 1
ATOM 425 C C . ILE A 1 69 ? 17.227 -1.493 -16.773 1.00 98.56 69 ILE A C 1
ATOM 427 O O . ILE A 1 69 ? 16.616 -1.439 -15.710 1.00 98.56 69 ILE A O 1
ATOM 431 N N . GLY A 1 70 ? 17.643 -2.639 -17.301 1.00 97.88 70 GLY A N 1
ATOM 432 C CA . GLY A 1 70 ? 17.292 -3.973 -16.813 1.00 97.88 70 GLY A CA 1
ATOM 433 C C . GLY A 1 70 ? 16.544 -4.778 -17.873 1.00 97.88 70 GLY A C 1
ATOM 434 O O . GLY A 1 70 ? 16.510 -4.400 -19.043 1.00 97.88 70 GLY A O 1
ATOM 435 N N . ASN A 1 71 ? 15.957 -5.900 -17.468 1.00 98.44 71 ASN A N 1
ATOM 436 C CA . ASN A 1 71 ? 15.424 -6.905 -18.385 1.00 98.44 71 ASN A CA 1
ATOM 437 C C . ASN A 1 71 ? 13.899 -7.028 -18.308 1.00 98.44 71 ASN A C 1
ATOM 439 O O . ASN A 1 71 ? 13.303 -6.855 -17.244 1.00 98.44 71 ASN A O 1
ATOM 443 N N . ALA A 1 72 ? 13.286 -7.456 -19.411 1.00 98.44 72 ALA A N 1
ATOM 444 C CA . ALA A 1 72 ? 11.881 -7.855 -19.487 1.00 98.44 72 ALA A CA 1
ATOM 445 C C . ALA A 1 72 ? 10.884 -6.760 -19.060 1.00 98.44 72 ALA A C 1
ATOM 447 O O . ALA A 1 72 ? 9.869 -7.058 -18.432 1.00 98.44 72 ALA A O 1
ATOM 448 N N . ASN A 1 73 ? 11.164 -5.490 -19.363 1.00 98.50 73 ASN A N 1
ATOM 449 C CA . ASN A 1 73 ? 10.250 -4.393 -19.051 1.00 98.50 73 ASN A CA 1
ATOM 450 C C . ASN A 1 73 ? 9.308 -4.093 -20.224 1.00 98.50 73 ASN A C 1
ATOM 452 O O . ASN A 1 73 ? 9.747 -3.944 -21.365 1.00 98.50 73 ASN A O 1
ATOM 456 N N . LEU A 1 74 ? 8.018 -3.933 -19.927 1.00 98.56 74 LEU A N 1
ATOM 457 C CA . LEU A 1 74 ? 6.996 -3.460 -20.856 1.00 98.56 74 LEU A CA 1
ATOM 458 C C . LEU A 1 74 ? 6.506 -2.079 -20.410 1.00 98.56 74 LEU A C 1
ATOM 460 O O . LEU A 1 74 ? 5.783 -1.949 -19.427 1.00 98.56 74 LEU A O 1
ATOM 464 N N . GLY A 1 75 ? 6.898 -1.049 -21.151 1.00 97.62 75 GLY A N 1
ATOM 465 C CA . GLY A 1 75 ? 6.668 0.360 -20.852 1.00 97.62 75 GLY A CA 1
ATOM 466 C C . GLY A 1 75 ? 7.976 1.148 -20.885 1.00 97.62 75 GLY A C 1
ATOM 467 O O . GLY A 1 75 ? 8.950 0.718 -21.501 1.00 97.62 75 GLY A O 1
ATOM 468 N N . SER A 1 76 ? 8.005 2.317 -20.249 1.00 97.88 76 SER A N 1
ATOM 469 C CA . SER A 1 76 ? 9.115 3.265 -20.410 1.00 97.88 76 SER A CA 1
ATOM 470 C C . SER A 1 76 ? 9.690 3.748 -19.085 1.00 97.88 76 SER A C 1
ATOM 472 O O . SER A 1 76 ? 8.963 3.937 -18.111 1.00 97.88 76 SER A O 1
ATOM 474 N N . GLY A 1 77 ? 10.994 4.023 -19.069 1.00 98.31 77 GLY A N 1
ATOM 475 C CA . GLY A 1 77 ? 11.672 4.647 -17.932 1.00 98.31 77 GLY A CA 1
ATOM 476 C C . GLY A 1 77 ? 11.780 3.758 -16.692 1.00 98.31 77 GLY A C 1
ATOM 477 O O . GLY A 1 77 ? 11.836 4.281 -15.582 1.00 98.31 77 GLY A O 1
ATOM 478 N N . ASN A 1 78 ? 11.756 2.432 -16.844 1.00 98.69 78 ASN A N 1
ATOM 479 C CA . ASN A 1 78 ? 11.909 1.520 -15.714 1.00 98.69 78 ASN A CA 1
ATOM 480 C C . ASN A 1 78 ? 13.391 1.266 -15.404 1.00 98.69 78 ASN A C 1
ATOM 482 O O . ASN A 1 78 ? 14.199 1.082 -16.309 1.00 98.69 78 ASN A O 1
ATOM 486 N N . THR A 1 79 ? 13.747 1.205 -14.122 1.00 98.81 79 THR A N 1
ATOM 487 C CA . THR A 1 79 ? 15.055 0.744 -13.635 1.00 98.81 79 THR A CA 1
ATOM 488 C C . THR A 1 79 ? 14.860 -0.500 -12.776 1.00 98.81 79 THR A C 1
ATOM 490 O O . THR A 1 79 ? 14.342 -0.412 -11.666 1.00 98.81 79 THR A O 1
ATOM 493 N N . GLY A 1 80 ? 15.287 -1.654 -13.277 1.00 98.50 80 GLY A N 1
ATOM 494 C CA . GLY A 1 80 ? 15.063 -2.977 -12.701 1.00 98.50 80 GLY A CA 1
ATOM 495 C C . GLY A 1 80 ? 14.427 -3.924 -13.719 1.00 98.50 80 GLY A C 1
ATOM 496 O O . GLY A 1 80 ? 14.417 -3.650 -14.919 1.00 98.50 80 GLY A O 1
ATOM 497 N N . ASN A 1 81 ? 13.928 -5.064 -13.246 1.00 98.75 81 ASN A N 1
ATOM 498 C CA . ASN A 1 81 ? 13.486 -6.157 -14.108 1.00 98.75 81 ASN A CA 1
ATOM 499 C C . ASN A 1 81 ? 11.982 -6.421 -14.015 1.00 98.75 81 ASN A C 1
ATOM 501 O O . ASN A 1 81 ? 11.383 -6.268 -12.950 1.00 98.75 81 ASN A O 1
ATOM 505 N N . ALA A 1 82 ? 11.411 -6.950 -15.097 1.00 98.75 82 ALA A N 1
ATOM 506 C CA . ALA A 1 82 ? 10.056 -7.494 -15.138 1.00 98.75 82 ALA A CA 1
ATOM 507 C C . ALA A 1 82 ? 8.959 -6.491 -14.733 1.00 98.75 82 ALA A C 1
ATOM 509 O O . ALA A 1 82 ? 7.985 -6.870 -14.085 1.00 98.75 82 ALA A O 1
ATOM 510 N N . ASN A 1 83 ? 9.112 -5.207 -15.071 1.00 98.81 83 ASN A N 1
ATOM 511 C CA . ASN A 1 83 ? 8.081 -4.207 -14.799 1.00 98.81 83 ASN A CA 1
ATOM 512 C C . ASN A 1 83 ? 7.112 -4.067 -15.981 1.00 98.81 83 ASN A C 1
ATOM 514 O O . ASN A 1 83 ? 7.534 -4.001 -17.135 1.00 98.81 83 ASN A O 1
ATOM 518 N N . LEU A 1 84 ? 5.819 -3.956 -15.681 1.00 98.81 84 LEU A N 1
ATOM 519 C CA . LEU A 1 84 ? 4.755 -3.628 -16.626 1.00 98.81 84 LEU A CA 1
ATOM 520 C C . LEU A 1 84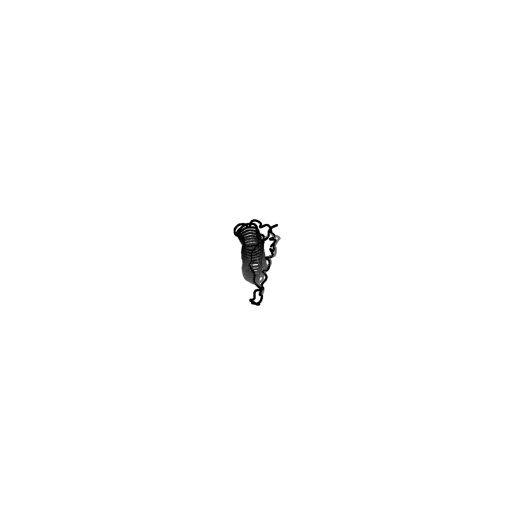 ? 4.161 -2.265 -16.258 1.00 98.81 84 LEU A C 1
ATOM 522 O O . LEU A 1 84 ? 3.461 -2.145 -15.260 1.00 98.81 84 LEU A O 1
ATOM 526 N N . GLY A 1 85 ? 4.428 -1.248 -17.072 1.00 98.31 85 GLY A N 1
ATOM 527 C CA . GLY A 1 85 ? 4.075 0.152 -16.836 1.00 98.31 85 GLY A CA 1
ATOM 528 C C . GLY A 1 85 ? 5.299 1.066 -16.926 1.00 98.31 85 GLY A C 1
ATOM 529 O O . GLY A 1 85 ? 6.316 0.695 -17.519 1.00 98.31 85 GLY A O 1
ATOM 530 N N . GLY A 1 86 ? 5.203 2.286 -16.393 1.00 98.31 86 GLY A N 1
ATOM 531 C CA . GLY A 1 86 ? 6.236 3.310 -16.572 1.00 98.31 86 GLY A CA 1
ATOM 532 C C . GLY A 1 86 ? 6.857 3.833 -15.280 1.00 98.31 86 GLY A C 1
ATOM 533 O O . GLY A 1 86 ? 6.192 3.946 -14.253 1.00 98.31 86 GLY A O 1
ATOM 534 N N . GLY A 1 87 ? 8.130 4.223 -15.344 1.00 98.62 87 GLY A N 1
ATOM 535 C CA . GLY A 1 87 ? 8.794 4.961 -14.266 1.00 98.62 87 GLY A CA 1
ATOM 536 C C . GLY A 1 87 ? 8.976 4.175 -12.967 1.00 98.62 87 GLY A C 1
ATOM 537 O O . GLY A 1 87 ? 8.999 4.779 -11.895 1.00 98.62 87 GLY A O 1
ATOM 538 N N . ASN A 1 88 ? 9.054 2.844 -13.027 1.00 98.81 88 ASN A N 1
ATOM 539 C CA . ASN A 1 88 ? 9.279 2.026 -11.839 1.00 98.81 88 ASN A CA 1
ATOM 540 C C . ASN A 1 88 ? 10.776 1.919 -11.510 1.00 98.81 88 ASN A C 1
ATOM 542 O O . ASN A 1 88 ? 11.609 1.769 -12.402 1.00 98.81 88 ASN A O 1
ATOM 546 N N . ILE A 1 89 ? 11.119 1.936 -10.222 1.00 98.88 89 ILE A N 1
ATOM 547 C CA . ILE A 1 89 ? 12.466 1.655 -9.710 1.00 98.88 89 ILE A CA 1
ATOM 548 C C . ILE A 1 89 ? 12.382 0.419 -8.815 1.00 98.88 89 ILE A C 1
ATOM 550 O O . ILE A 1 89 ? 11.859 0.491 -7.706 1.00 98.88 89 ILE A O 1
ATOM 554 N N . GLY A 1 90 ? 12.927 -0.701 -9.274 1.00 98.62 90 GLY A N 1
ATOM 555 C CA . GLY A 1 90 ? 12.840 -2.015 -8.643 1.00 98.62 90 GLY A CA 1
ATOM 556 C C . GLY A 1 90 ? 12.262 -3.054 -9.603 1.00 98.62 90 GLY A C 1
ATOM 557 O O . GLY A 1 90 ? 12.247 -2.850 -10.817 1.00 98.62 90 GLY A O 1
ATOM 558 N N . ASN A 1 91 ? 11.839 -4.199 -9.073 1.00 98.81 91 ASN A N 1
ATOM 559 C CA . ASN A 1 91 ? 11.502 -5.373 -9.875 1.00 98.81 91 ASN A CA 1
ATOM 560 C C . ASN A 1 91 ? 10.039 -5.799 -9.733 1.00 98.81 91 ASN A C 1
ATOM 562 O O . ASN A 1 91 ? 9.449 -5.679 -8.658 1.00 98.81 91 ASN A O 1
ATOM 566 N N . ALA A 1 92 ? 9.515 -6.426 -10.785 1.00 98.81 92 ALA A N 1
ATOM 567 C CA . ALA A 1 92 ? 8.220 -7.101 -10.787 1.00 98.81 92 ALA A CA 1
ATOM 568 C C . ALA A 1 92 ? 7.041 -6.188 -10.404 1.00 98.81 92 ALA A C 1
ATOM 570 O O . ALA A 1 92 ? 6.127 -6.623 -9.706 1.00 98.81 92 ALA A O 1
ATOM 571 N N . ASN A 1 93 ? 7.067 -4.917 -10.812 1.00 98.81 93 ASN A N 1
ATOM 572 C CA . ASN A 1 93 ? 5.957 -3.998 -10.567 1.00 98.81 93 ASN A CA 1
ATOM 573 C C . ASN A 1 93 ? 4.963 -3.998 -11.737 1.00 98.81 93 ASN A C 1
ATOM 575 O O . ASN A 1 93 ? 5.362 -3.962 -12.899 1.00 98.81 93 ASN A O 1
ATOM 579 N N . LEU A 1 94 ? 3.671 -3.979 -11.417 1.00 98.88 94 LEU A N 1
ATOM 580 C CA . LEU A 1 94 ? 2.561 -3.794 -12.346 1.00 98.88 94 LEU A CA 1
ATOM 581 C C . LEU A 1 94 ? 1.893 -2.446 -12.064 1.00 98.88 94 LEU A C 1
ATOM 583 O O . LEU A 1 94 ? 1.275 -2.275 -11.021 1.00 98.88 94 LEU A O 1
ATOM 587 N N . GLY A 1 95 ? 1.987 -1.507 -12.996 1.00 98.56 95 GLY A N 1
ATOM 588 C CA . GLY A 1 95 ? 1.561 -0.119 -12.843 1.00 98.56 95 GLY A CA 1
ATOM 589 C C . GLY A 1 95 ? 2.745 0.838 -12.959 1.00 98.56 95 GLY A C 1
ATOM 590 O O . GLY A 1 95 ? 3.799 0.478 -13.487 1.00 98.56 95 GLY A O 1
ATOM 591 N N . SER A 1 96 ? 2.567 2.082 -12.518 1.00 98.69 96 SER A N 1
ATOM 592 C CA . SER A 1 96 ? 3.544 3.147 -12.769 1.00 98.69 96 SER A CA 1
ATOM 593 C C . SER A 1 96 ? 4.012 3.868 -11.509 1.00 98.69 96 SER A C 1
ATOM 595 O O . SER A 1 96 ? 3.284 3.993 -10.526 1.00 98.69 96 SER A O 1
ATOM 597 N N . GLY A 1 97 ? 5.236 4.393 -11.562 1.00 98.75 97 GLY A N 1
ATOM 598 C CA . GLY A 1 97 ? 5.804 5.236 -10.509 1.00 98.75 97 GLY A CA 1
ATOM 599 C C . GLY A 1 97 ? 6.062 4.511 -9.187 1.00 98.75 97 GLY A C 1
ATOM 600 O O . GLY A 1 97 ? 6.088 5.156 -8.141 1.00 98.75 97 GLY A O 1
ATOM 601 N N . ASN A 1 98 ? 6.219 3.186 -9.200 1.00 98.88 98 ASN A N 1
ATOM 602 C CA . ASN A 1 98 ? 6.511 2.427 -7.987 1.00 98.88 98 ASN A CA 1
ATOM 603 C C . ASN A 1 98 ? 8.013 2.441 -7.672 1.00 98.88 98 ASN A C 1
ATOM 605 O O . ASN A 1 98 ? 8.851 2.309 -8.567 1.00 98.88 98 ASN A O 1
ATOM 609 N N . LYS A 1 99 ? 8.365 2.529 -6.387 1.00 98.88 99 LYS A N 1
ATOM 610 C CA . LYS A 1 99 ? 9.733 2.358 -5.885 1.00 98.88 99 LYS A CA 1
ATOM 611 C C . LYS A 1 99 ? 9.800 1.177 -4.922 1.00 98.88 99 LYS A C 1
ATOM 613 O O . LYS A 1 99 ? 9.275 1.250 -3.818 1.00 98.88 99 LYS A O 1
ATOM 618 N N . GLY A 1 100 ? 10.502 0.124 -5.316 1.00 98.56 100 GLY A N 1
ATOM 619 C CA . GLY A 1 100 ? 10.624 -1.152 -4.619 1.00 98.56 100 GLY A CA 1
ATOM 620 C C . GLY A 1 100 ? 10.103 -2.301 -5.485 1.00 98.56 100 GLY A C 1
ATOM 621 O O . GLY A 1 100 ? 10.106 -2.192 -6.711 1.00 98.56 100 GLY A O 1
ATOM 622 N N . ASN A 1 101 ? 9.722 -3.425 -4.874 1.00 98.81 101 ASN A N 1
ATOM 623 C CA . ASN A 1 101 ? 9.469 -4.663 -5.615 1.00 98.81 101 ASN A CA 1
ATOM 624 C C . ASN A 1 101 ? 8.045 -5.197 -5.429 1.00 98.81 101 ASN A C 1
ATOM 626 O O . ASN A 1 101 ? 7.490 -5.114 -4.334 1.00 98.81 101 ASN A O 1
ATOM 630 N N . ILE A 1 102 ? 7.519 -5.876 -6.452 1.00 98.75 102 ILE A N 1
ATOM 631 C CA . ILE A 1 102 ? 6.267 -6.651 -6.372 1.00 98.75 102 ILE A CA 1
ATOM 632 C C . ILE A 1 102 ? 5.075 -5.749 -6.001 1.00 98.75 102 ILE A C 1
ATOM 634 O O . ILE A 1 102 ? 4.227 -6.117 -5.195 1.00 98.75 102 ILE A O 1
ATOM 638 N N . ASN A 1 103 ? 5.021 -4.524 -6.526 1.00 98.81 103 ASN A N 1
ATOM 639 C CA . ASN A 1 103 ? 3.861 -3.658 -6.328 1.00 98.81 103 ASN A CA 1
ATOM 640 C C . ASN A 1 103 ? 2.879 -3.805 -7.492 1.00 98.81 103 ASN A C 1
ATOM 642 O O . ASN A 1 103 ? 3.290 -3.851 -8.649 1.00 98.81 103 ASN A O 1
ATOM 646 N N . VAL A 1 104 ? 1.586 -3.842 -7.186 1.00 98.88 104 VAL A N 1
ATOM 647 C CA . VAL A 1 104 ? 0.494 -3.817 -8.161 1.00 98.88 104 VAL A CA 1
ATOM 648 C C . VAL A 1 104 ? -0.332 -2.563 -7.909 1.00 98.88 104 VAL A C 1
ATOM 650 O O . VAL A 1 104 ? -0.881 -2.417 -6.826 1.00 98.88 104 VAL A O 1
ATOM 653 N N . GLY A 1 105 ? -0.430 -1.679 -8.896 1.00 98.62 105 GLY A N 1
ATOM 654 C CA . GLY A 1 105 ? -0.989 -0.333 -8.772 1.00 98.62 105 GLY A CA 1
ATOM 655 C C . GLY A 1 105 ? 0.089 0.736 -8.954 1.00 98.62 105 GLY A C 1
ATOM 656 O O . GLY A 1 105 ? 1.160 0.471 -9.507 1.00 98.62 105 GLY A O 1
ATOM 657 N N . ASN A 1 106 ? -0.194 1.964 -8.532 1.00 98.75 106 ASN A N 1
ATOM 658 C CA . ASN A 1 106 ? 0.617 3.130 -8.868 1.00 98.75 106 ASN A CA 1
ATOM 659 C C . ASN A 1 106 ? 1.166 3.847 -7.637 1.00 98.75 106 ASN A C 1
ATOM 661 O O . ASN A 1 106 ? 0.524 3.923 -6.592 1.00 98.75 106 ASN A O 1
ATOM 665 N N . GLY A 1 107 ? 2.345 4.450 -7.793 1.00 98.75 107 GLY A N 1
ATOM 666 C CA . GLY A 1 107 ? 2.903 5.370 -6.801 1.00 98.75 107 GLY A CA 1
ATOM 667 C C . GLY A 1 107 ? 3.222 4.732 -5.448 1.00 98.75 107 GLY A C 1
ATOM 668 O O . GLY A 1 107 ? 3.243 5.435 -4.441 1.00 98.75 107 GLY A O 1
ATOM 669 N N . ASN A 1 108 ? 3.442 3.416 -5.390 1.00 98.88 108 ASN A N 1
ATOM 670 C CA . ASN A 1 108 ? 3.790 2.749 -4.141 1.00 98.88 108 ASN A CA 1
ATOM 671 C C . ASN A 1 108 ? 5.282 2.914 -3.825 1.00 98.88 108 ASN A C 1
ATOM 673 O O . ASN A 1 108 ? 6.138 2.752 -4.696 1.00 98.88 108 ASN A O 1
ATOM 677 N N . PHE A 1 109 ? 5.607 3.162 -2.557 1.00 98.88 109 PHE A N 1
ATOM 678 C CA . PHE A 1 109 ? 6.971 3.169 -2.036 1.00 98.88 109 PHE A CA 1
ATOM 679 C C . PHE A 1 109 ? 7.150 2.019 -1.044 1.00 98.88 109 PHE A C 1
ATOM 681 O O . PHE A 1 109 ? 6.595 2.032 0.047 1.00 98.88 109 PHE A O 1
ATOM 688 N N . GLY A 1 110 ? 7.957 1.028 -1.395 1.00 98.50 110 GLY A N 1
ATOM 689 C CA . GLY A 1 110 ? 8.166 -0.188 -0.622 1.00 98.50 110 GLY A CA 1
ATOM 690 C C . GLY A 1 110 ? 7.831 -1.426 -1.446 1.00 98.50 110 GLY A C 1
ATOM 691 O O . GLY A 1 110 ? 8.066 -1.445 -2.652 1.00 98.50 110 GLY A O 1
ATOM 692 N N . SER A 1 111 ? 7.396 -2.512 -0.810 1.00 98.69 111 SER A N 1
ATOM 693 C CA . SER A 1 111 ? 7.291 -3.807 -1.499 1.00 98.69 111 SER A CA 1
ATOM 694 C C . SER A 1 111 ? 6.019 -4.578 -1.185 1.00 98.69 111 SER A C 1
ATOM 696 O O . SER A 1 111 ? 5.485 -4.494 -0.080 1.00 98.69 111 SER A O 1
ATOM 698 N N . ALA A 1 112 ? 5.595 -5.405 -2.140 1.00 98.81 112 ALA A N 1
ATOM 699 C CA . ALA A 1 112 ? 4.420 -6.265 -2.026 1.00 98.81 112 ALA A CA 1
ATOM 700 C C . ALA A 1 112 ? 3.112 -5.494 -1.762 1.00 98.81 112 ALA A C 1
ATOM 702 O O . ALA A 1 112 ? 2.228 -6.021 -1.091 1.00 98.81 112 ALA A O 1
ATOM 703 N N . ASN A 1 113 ? 2.989 -4.248 -2.233 1.00 98.88 113 ASN A N 1
ATOM 704 C CA . ASN A 1 113 ? 1.759 -3.474 -2.068 1.00 98.88 113 ASN A CA 1
ATOM 705 C C . ASN A 1 113 ? 0.783 -3.727 -3.223 1.00 98.88 113 ASN A C 1
ATOM 707 O O . ASN A 1 113 ? 1.191 -3.836 -4.378 1.00 98.88 113 ASN A O 1
ATOM 711 N N . PHE A 1 114 ? -0.507 -3.783 -2.908 1.00 98.88 114 PHE A N 1
ATOM 712 C CA . PHE A 1 114 ? -1.600 -3.910 -3.866 1.00 98.88 114 PHE A CA 1
ATOM 713 C C . PHE A 1 114 ? -2.530 -2.697 -3.748 1.00 98.88 114 PHE A C 1
ATOM 715 O O . PHE A 1 114 ? -3.065 -2.435 -2.677 1.00 98.88 114 PHE A O 1
ATOM 722 N N . GLY A 1 115 ? -2.743 -1.969 -4.838 1.00 98.62 115 GLY A N 1
ATOM 723 C CA . GLY A 1 115 ? -3.441 -0.685 -4.874 1.00 98.62 115 GLY A CA 1
ATOM 724 C C . GLY A 1 115 ? -2.476 0.498 -4.991 1.00 98.62 115 GLY A C 1
ATOM 725 O O . GLY A 1 115 ? -1.343 0.341 -5.447 1.00 98.62 115 GLY A O 1
ATOM 726 N N . ASP A 1 116 ? -2.926 1.694 -4.619 1.00 98.75 116 ASP A N 1
ATOM 727 C CA . ASP A 1 116 ? -2.262 2.943 -5.006 1.00 98.75 116 ASP A CA 1
ATOM 728 C C . ASP A 1 116 ? -1.723 3.745 -3.813 1.00 98.75 116 ASP A C 1
ATOM 730 O O . ASP A 1 116 ? -2.350 3.853 -2.758 1.00 98.75 116 ASP A O 1
ATOM 734 N N . GLY A 1 117 ? -0.563 4.376 -4.001 1.00 98.75 117 GLY A N 1
ATOM 735 C CA . GLY A 1 117 ? -0.018 5.367 -3.072 1.00 98.75 117 GLY A CA 1
ATOM 736 C C . GLY A 1 117 ? 0.356 4.820 -1.693 1.00 98.75 117 GLY A C 1
ATOM 737 O O . GLY A 1 117 ? 0.374 5.578 -0.726 1.00 98.75 117 GLY A O 1
ATOM 738 N N . ASN A 1 118 ? 0.618 3.518 -1.566 1.00 98.88 118 ASN A N 1
ATOM 739 C CA . ASN A 1 118 ? 1.007 2.933 -0.287 1.00 98.88 118 ASN A CA 1
ATOM 740 C C . ASN A 1 118 ? 2.500 3.142 -0.010 1.00 98.88 118 ASN A C 1
ATOM 742 O O . ASN A 1 118 ? 3.342 3.007 -0.898 1.00 98.88 118 ASN A O 1
ATOM 746 N N . ILE A 1 119 ? 2.834 3.396 1.252 1.00 98.88 119 ILE A N 1
ATOM 747 C CA . ILE A 1 119 ? 4.198 3.478 1.769 1.00 98.88 119 ILE A CA 1
ATOM 748 C C . ILE A 1 119 ? 4.414 2.316 2.745 1.00 98.88 119 ILE A C 1
ATOM 750 O O . ILE A 1 119 ? 3.664 2.140 3.700 1.00 98.88 119 ILE A O 1
ATOM 754 N N . GLY A 1 120 ? 5.454 1.519 2.524 1.00 98.62 120 GLY A N 1
ATOM 755 C CA . GLY A 1 120 ? 5.816 0.373 3.352 1.00 98.62 120 GLY A CA 1
ATOM 756 C C . GLY A 1 120 ? 5.565 -0.969 2.666 1.00 98.62 120 GLY A C 1
ATOM 757 O O . GLY A 1 120 ? 5.865 -1.132 1.482 1.00 98.62 120 GLY A O 1
ATOM 758 N N . ILE A 1 121 ? 5.132 -1.977 3.426 1.00 98.81 121 ILE A N 1
ATOM 759 C CA . ILE A 1 121 ? 5.208 -3.380 2.992 1.00 98.81 121 ILE A CA 1
ATOM 760 C C . ILE A 1 121 ? 3.871 -4.099 3.158 1.00 98.81 121 ILE A C 1
ATOM 762 O O . ILE A 1 121 ? 3.285 -4.071 4.239 1.00 98.81 121 ILE A O 1
ATOM 766 N N . ARG A 1 122 ? 3.458 -4.857 2.134 1.00 98.81 122 ARG A N 1
ATOM 767 C CA . ARG A 1 122 ? 2.259 -5.718 2.171 1.00 98.81 122 ARG A CA 1
ATOM 768 C C . ARG A 1 122 ? 0.959 -4.965 2.459 1.00 98.81 122 ARG A C 1
ATOM 770 O O . ARG A 1 122 ? 0.067 -5.520 3.090 1.00 98.81 122 ARG A O 1
ATOM 777 N N . ASN A 1 123 ? 0.841 -3.712 2.036 1.00 98.88 123 ASN A N 1
ATOM 778 C CA . ASN A 1 123 ? -0.420 -2.990 2.168 1.00 98.88 123 ASN A CA 1
ATOM 779 C C . ASN A 1 123 ? -1.350 -3.311 0.993 1.00 98.88 123 ASN A C 1
ATOM 781 O O . ASN A 1 123 ? -0.898 -3.423 -0.144 1.00 98.88 123 ASN A O 1
ATOM 785 N N . ALA A 1 124 ? -2.644 -3.427 1.271 1.00 98.88 124 ALA A N 1
ATOM 786 C CA . ALA A 1 124 ? -3.696 -3.623 0.287 1.00 98.88 124 ALA A CA 1
ATOM 787 C C . ALA A 1 124 ? -4.714 -2.475 0.370 1.00 98.88 124 ALA A C 1
ATOM 789 O O . ALA A 1 124 ? -5.288 -2.225 1.427 1.00 98.88 124 ALA A O 1
ATOM 790 N N . GLY A 1 125 ? -4.961 -1.794 -0.746 1.00 98.62 125 GLY A N 1
ATOM 791 C CA . GLY A 1 125 ? -5.836 -0.628 -0.848 1.00 98.62 125 GLY A CA 1
ATOM 792 C C . GLY A 1 125 ? -5.049 0.652 -1.122 1.00 98.62 125 GLY A C 1
ATOM 793 O O . GLY A 1 125 ? -4.128 0.631 -1.935 1.00 98.62 125 GLY A O 1
ATOM 794 N N . ALA A 1 126 ? -5.428 1.773 -0.504 1.00 98.75 126 ALA A N 1
ATOM 795 C CA . ALA A 1 126 ? -4.952 3.090 -0.932 1.00 98.75 126 ALA A CA 1
ATOM 796 C C . ALA A 1 126 ? -4.369 3.946 0.197 1.00 98.75 126 ALA A C 1
ATOM 798 O O . ALA A 1 126 ? -4.977 4.104 1.255 1.00 98.75 126 ALA A O 1
ATOM 799 N N . GLY A 1 127 ? -3.215 4.568 -0.049 1.00 98.75 127 GLY A N 1
ATOM 800 C CA . GLY A 1 127 ? -2.661 5.586 0.848 1.00 98.75 127 GLY A CA 1
ATOM 801 C C . GLY A 1 127 ? -2.312 5.078 2.250 1.00 98.75 127 GLY A C 1
ATOM 802 O O . GLY A 1 127 ? -2.335 5.857 3.199 1.00 98.75 127 GLY A O 1
ATOM 803 N N . ASN A 1 128 ? -2.042 3.781 2.415 1.00 98.88 128 ASN A N 1
ATOM 804 C CA . ASN A 1 128 ? -1.615 3.243 3.703 1.00 98.88 128 ASN A CA 1
ATOM 805 C C . ASN A 1 128 ? -0.126 3.524 3.930 1.00 98.88 128 ASN A C 1
ATOM 807 O O . ASN A 1 128 ? 0.674 3.419 3.002 1.00 98.88 128 ASN A O 1
ATOM 811 N N . ASN A 1 129 ? 0.259 3.812 5.170 1.00 98.88 129 ASN A N 1
ATOM 812 C CA . ASN A 1 129 ? 1.642 3.994 5.587 1.00 98.88 129 ASN A CA 1
ATOM 813 C C . ASN A 1 129 ? 1.990 3.022 6.723 1.00 98.88 129 ASN A C 1
ATOM 815 O O . ASN A 1 129 ? 1.527 3.163 7.854 1.00 98.88 129 ASN A O 1
ATOM 819 N N . GLY A 1 130 ? 2.820 2.031 6.420 1.00 98.69 130 GLY A N 1
ATOM 820 C CA . GLY A 1 130 ? 3.293 1.040 7.376 1.00 98.69 130 GLY A CA 1
ATOM 821 C C . GLY A 1 130 ? 3.239 -0.367 6.801 1.00 98.69 130 GLY A C 1
ATOM 822 O O . GLY A 1 130 ? 3.650 -0.583 5.658 1.00 98.69 130 GLY A O 1
ATOM 823 N N . THR A 1 131 ? 2.795 -1.347 7.591 1.00 98.88 131 THR A N 1
ATOM 824 C CA . THR A 1 131 ? 2.883 -2.755 7.183 1.00 98.88 131 THR A CA 1
ATOM 825 C C . THR A 1 131 ? 1.579 -3.523 7.319 1.00 98.88 131 THR A C 1
ATOM 827 O O . THR A 1 131 ? 0.877 -3.400 8.316 1.00 98.88 131 THR A O 1
ATOM 830 N N . ALA A 1 132 ? 1.287 -4.371 6.332 1.00 98.81 132 ALA A N 1
ATOM 831 C CA . ALA A 1 132 ? 0.159 -5.301 6.369 1.00 98.81 132 ALA A CA 1
ATOM 832 C C . ALA A 1 132 ? -1.210 -4.638 6.633 1.00 98.81 132 ALA A C 1
ATOM 834 O O . ALA A 1 132 ? -2.073 -5.251 7.256 1.00 98.81 132 ALA A O 1
ATOM 835 N N . ASN A 1 133 ? -1.412 -3.392 6.194 1.00 98.88 133 ASN A N 1
ATOM 836 C CA . ASN A 1 133 ? -2.708 -2.730 6.320 1.00 98.88 133 ASN A CA 1
ATOM 837 C C . ASN A 1 133 ? -3.621 -3.103 5.150 1.00 98.88 133 ASN A C 1
ATOM 839 O O . ASN A 1 133 ? -3.164 -3.191 4.011 1.00 98.88 133 ASN A O 1
ATOM 843 N N . MET A 1 134 ? -4.912 -3.260 5.422 1.00 98.88 134 MET A N 1
ATOM 844 C CA . MET A 1 134 ? -5.946 -3.490 4.419 1.00 98.88 134 MET A CA 1
ATOM 845 C C . MET A 1 134 ? -7.017 -2.401 4.509 1.00 98.88 134 MET A C 1
ATOM 847 O O . MET A 1 134 ? -7.590 -2.177 5.570 1.00 98.88 134 MET A O 1
ATOM 851 N N . GLY A 1 135 ? -7.303 -1.738 3.391 1.00 98.62 135 GLY A N 1
ATOM 852 C CA . GLY A 1 135 ? -8.239 -0.616 3.306 1.00 98.62 135 GLY A CA 1
ATOM 853 C C . GLY A 1 135 ? -7.521 0.675 2.920 1.00 98.62 135 GLY A C 1
ATOM 854 O O . GLY A 1 135 ? -6.647 0.641 2.051 1.00 98.62 135 GLY A O 1
ATOM 855 N N . ALA A 1 136 ? -7.887 1.820 3.503 1.00 98.81 136 ALA A N 1
ATOM 856 C CA . ALA A 1 136 ? -7.308 3.095 3.073 1.00 98.81 136 ALA A CA 1
ATOM 857 C C . ALA A 1 136 ? -6.917 4.047 4.202 1.00 98.81 136 ALA A C 1
ATOM 859 O O . ALA A 1 136 ? -7.599 4.152 5.218 1.00 98.81 136 ALA A O 1
ATOM 860 N N . GLY A 1 137 ? -5.829 4.787 3.985 1.00 98.75 137 GLY A N 1
ATOM 861 C CA . GLY A 1 137 ? -5.379 5.851 4.884 1.00 98.75 137 GLY A CA 1
ATOM 862 C C . GLY A 1 137 ? -4.944 5.369 6.269 1.00 98.75 137 GLY A C 1
ATOM 863 O O . GLY A 1 137 ? -5.003 6.144 7.218 1.00 98.75 137 GLY A O 1
ATOM 864 N N . ASN A 1 138 ? -4.555 4.100 6.417 1.00 98.88 138 ASN A N 1
ATOM 865 C CA . ASN A 1 138 ? -4.108 3.574 7.703 1.00 98.88 138 ASN A CA 1
ATOM 866 C C . ASN A 1 138 ? -2.624 3.875 7.941 1.00 98.88 138 ASN A C 1
ATOM 868 O O . ASN A 1 138 ? -1.799 3.688 7.047 1.00 98.88 138 ASN A O 1
ATOM 872 N N . PHE A 1 139 ? -2.280 4.259 9.167 1.00 98.88 139 PHE A N 1
ATOM 873 C CA . PHE A 1 139 ? -0.921 4.491 9.643 1.00 98.88 139 PHE A CA 1
ATOM 874 C C . PHE A 1 139 ? -0.573 3.483 10.738 1.00 98.88 139 PHE A C 1
ATOM 876 O O . PHE A 1 139 ? -1.211 3.461 11.789 1.00 98.88 139 PHE A O 1
ATOM 883 N N . GLY A 1 140 ? 0.463 2.675 10.509 1.00 98.62 140 GLY A N 1
ATOM 884 C CA . GLY A 1 140 ? 0.939 1.654 11.444 1.00 98.62 140 GLY A CA 1
ATOM 885 C C . GLY A 1 140 ? 0.866 0.243 10.864 1.00 98.62 140 GLY A C 1
ATOM 886 O O . GLY A 1 140 ? 1.165 0.038 9.685 1.00 98.62 140 GLY A O 1
ATOM 887 N N . THR A 1 141 ? 0.551 -0.749 11.695 1.00 98.88 141 THR A N 1
ATOM 888 C CA . THR A 1 141 ? 0.681 -2.169 11.331 1.00 98.88 141 THR A CA 1
ATOM 889 C C . THR A 1 141 ? -0.603 -2.957 11.522 1.00 98.88 141 THR A C 1
ATOM 891 O O . THR A 1 141 ? -1.187 -2.944 12.602 1.00 98.88 141 THR A O 1
ATOM 894 N N . GLY A 1 142 ? -0.986 -3.733 10.507 1.00 98.75 142 GLY A N 1
ATOM 895 C CA . GLY A 1 142 ? -2.048 -4.731 10.628 1.00 98.75 142 GLY A CA 1
ATOM 896 C C . GLY A 1 142 ? -3.435 -4.138 10.857 1.00 98.75 142 GLY A C 1
ATOM 897 O O . GLY A 1 142 ? -4.249 -4.768 11.523 1.00 98.75 142 GLY A O 1
ATOM 898 N N . ASN A 1 143 ? -3.697 -2.923 10.369 1.00 98.88 143 ASN A N 1
ATOM 899 C CA . ASN A 1 143 ? -5.025 -2.327 10.458 1.00 98.88 143 ASN A CA 1
ATOM 900 C C . ASN A 1 143 ? -5.913 -2.810 9.308 1.00 98.88 143 ASN A C 1
ATOM 902 O O . ASN A 1 143 ? -5.465 -2.887 8.163 1.00 98.88 143 ASN A O 1
ATOM 906 N N . PHE A 1 144 ? -7.180 -3.069 9.605 1.00 98.88 144 PHE A N 1
ATOM 907 C CA . PHE A 1 144 ? -8.221 -3.376 8.634 1.00 98.88 144 PHE A CA 1
ATOM 908 C C . PHE A 1 144 ? -9.301 -2.290 8.685 1.00 98.88 144 PHE A C 1
ATOM 910 O O . PHE A 1 144 ? -9.910 -2.072 9.730 1.00 98.88 144 PHE A O 1
ATOM 917 N N . GLY A 1 145 ? -9.556 -1.629 7.558 1.00 98.56 145 GLY A N 1
ATOM 918 C CA . GLY A 1 145 ? -10.552 -0.566 7.425 1.00 98.56 145 GLY A CA 1
ATOM 919 C C . GLY A 1 145 ? -9.929 0.775 7.039 1.00 98.56 145 GLY A C 1
ATOM 920 O O . GLY A 1 145 ? -9.066 0.825 6.158 1.00 98.56 145 GLY A O 1
ATOM 921 N N . PHE A 1 146 ? -10.388 1.875 7.637 1.00 98.69 146 PHE A N 1
ATOM 922 C CA . PHE A 1 146 ? -10.127 3.217 7.105 1.00 98.69 146 PHE A CA 1
ATOM 923 C C . PHE A 1 146 ? -9.590 4.196 8.142 1.00 98.69 146 PHE A C 1
ATOM 925 O O . PHE A 1 146 ? -10.176 4.363 9.203 1.00 98.69 146 PHE A O 1
ATOM 932 N N . GLY A 1 147 ? -8.524 4.924 7.814 1.00 98.69 147 GLY A N 1
ATOM 933 C CA . GLY A 1 147 ? -8.086 6.073 8.610 1.00 98.69 147 GLY A CA 1
ATOM 934 C C . GLY A 1 147 ? -7.643 5.731 10.035 1.00 98.69 147 GLY A C 1
ATOM 935 O O . GLY A 1 147 ? -7.757 6.576 10.918 1.00 98.69 147 GLY A O 1
ATOM 936 N N . ASN A 1 148 ? -7.184 4.503 10.289 1.00 98.88 148 ASN A N 1
ATOM 937 C CA . ASN A 1 148 ? -6.691 4.123 11.610 1.00 98.88 148 ASN A CA 1
ATOM 938 C C . ASN A 1 148 ? -5.250 4.611 11.814 1.00 98.88 148 ASN A C 1
ATOM 940 O O . ASN A 1 148 ? -4.418 4.479 10.919 1.00 98.88 148 ASN A O 1
ATOM 944 N N . ILE A 1 149 ? -4.934 5.109 13.008 1.00 98.88 149 ILE A N 1
ATOM 945 C CA . ILE A 1 149 ? -3.584 5.471 13.451 1.00 98.88 149 ILE A CA 1
ATOM 946 C C . ILE A 1 149 ? -3.232 4.582 14.643 1.00 98.88 149 ILE A C 1
ATOM 948 O O . ILE A 1 149 ? -3.724 4.782 15.750 1.00 98.88 149 ILE A O 1
ATOM 952 N N . GLY A 1 150 ? -2.368 3.595 14.432 1.00 98.50 150 GLY A N 1
ATOM 953 C CA . GLY A 1 150 ? -2.017 2.605 15.445 1.00 98.50 150 GLY A CA 1
ATOM 954 C C . GLY A 1 150 ? -1.811 1.224 14.838 1.00 98.50 150 GLY A C 1
ATOM 955 O O . GLY A 1 150 ? -1.544 1.089 13.645 1.00 98.50 150 GLY A O 1
ATOM 956 N N . ASN A 1 151 ? -1.918 0.189 15.667 1.00 98.75 151 ASN A N 1
ATOM 957 C CA . ASN A 1 151 ? -1.674 -1.187 15.243 1.00 98.75 151 ASN A CA 1
ATOM 958 C C . ASN A 1 151 ? -2.868 -2.084 15.557 1.00 98.75 151 ASN A C 1
ATOM 960 O O . ASN A 1 151 ? -3.436 -1.985 16.641 1.00 98.75 151 ASN A O 1
ATOM 964 N N . GLY A 1 152 ? -3.176 -3.013 14.654 1.00 98.69 152 GLY A N 1
ATOM 965 C CA . GLY A 1 152 ? -4.159 -4.068 14.893 1.00 98.69 152 GLY A CA 1
ATOM 966 C C . GLY A 1 152 ? -5.588 -3.562 15.083 1.00 98.69 152 GLY A C 1
ATOM 967 O O . GLY A 1 152 ? -6.340 -4.181 15.829 1.00 98.69 152 GLY A O 1
ATOM 968 N N . ASN A 1 153 ? -5.951 -2.430 14.474 1.00 98.88 153 ASN A N 1
ATOM 969 C CA . ASN A 1 153 ? -7.322 -1.931 14.529 1.00 98.88 153 ASN A CA 1
ATOM 970 C C . ASN A 1 153 ? -8.198 -2.596 13.463 1.00 98.88 153 ASN A C 1
ATOM 972 O O . ASN A 1 153 ? -7.746 -2.822 12.340 1.00 98.88 153 ASN A O 1
ATOM 976 N N . PHE A 1 154 ? -9.463 -2.843 13.791 1.00 98.88 154 PHE A N 1
ATOM 977 C CA . PHE A 1 154 ? -10.494 -3.286 12.858 1.00 98.88 154 PHE A CA 1
ATOM 978 C C . PHE A 1 154 ? -11.651 -2.283 12.870 1.00 98.88 154 PHE A C 1
ATOM 980 O O . PHE A 1 154 ? -12.328 -2.145 13.883 1.00 98.88 154 PHE A O 1
ATOM 987 N N . GLY A 1 155 ? -11.885 -1.598 11.752 1.00 98.38 155 GLY A N 1
ATOM 988 C CA . GLY A 1 155 ? -12.888 -0.536 11.630 1.00 98.38 155 GLY A CA 1
ATOM 989 C C . GLY A 1 155 ? -12.277 0.775 11.136 1.00 98.38 155 GLY A C 1
ATOM 990 O O . GLY A 1 155 ? -11.325 0.769 10.347 1.00 98.38 155 GLY A O 1
ATOM 991 N N . GLY A 1 156 ? -12.842 1.903 11.553 1.00 98.56 156 GLY A N 1
ATOM 992 C CA . GLY A 1 156 ? -12.548 3.218 10.998 1.00 98.56 156 GLY A CA 1
ATOM 993 C C . GLY A 1 156 ? -12.167 4.279 12.029 1.00 98.56 156 GLY A C 1
ATOM 994 O O . GLY A 1 156 ? -12.793 4.409 13.073 1.00 98.56 156 GLY A O 1
ATOM 995 N N . GLY A 1 157 ? -11.173 5.106 11.713 1.00 98.69 157 GLY A N 1
ATOM 996 C CA . GLY A 1 157 ? -10.864 6.318 12.476 1.00 98.69 157 GLY A CA 1
ATOM 997 C C . GLY A 1 157 ? -10.384 6.070 13.907 1.00 98.69 157 GLY A C 1
ATOM 998 O O . GLY A 1 157 ? -10.556 6.939 14.758 1.00 98.69 157 GLY A O 1
ATOM 999 N N . ASN A 1 158 ? -9.819 4.896 14.197 1.00 98.81 158 ASN A N 1
ATOM 1000 C CA . ASN A 1 158 ? -9.281 4.608 15.522 1.00 98.81 158 ASN A CA 1
ATOM 1001 C C . ASN A 1 158 ? -7.896 5.241 15.703 1.00 98.81 158 ASN A C 1
ATOM 1003 O O . ASN A 1 158 ? -7.052 5.165 14.811 1.00 98.81 158 ASN A O 1
ATOM 1007 N N . ILE A 1 159 ? -7.643 5.809 16.880 1.00 98.81 159 ILE A N 1
ATOM 1008 C CA . ILE A 1 159 ? -6.343 6.316 17.321 1.00 98.81 159 ILE A CA 1
ATOM 1009 C C . ILE A 1 159 ? -5.896 5.483 18.521 1.00 98.81 159 ILE A C 1
ATOM 1011 O O . ILE A 1 159 ? -6.560 5.465 19.553 1.00 98.81 159 ILE A O 1
ATOM 1015 N N . GLY A 1 160 ? -4.752 4.819 18.387 1.00 98.62 160 GLY A N 1
ATOM 1016 C CA . GLY A 1 160 ? -4.237 3.840 19.342 1.00 98.62 160 GLY A CA 1
ATOM 1017 C C . GLY A 1 160 ? -4.403 2.394 18.848 1.00 98.62 160 GLY A C 1
ATOM 1018 O O . GLY A 1 160 ? -4.898 2.170 17.742 1.00 98.62 160 GLY A O 1
ATOM 1019 N N . PRO A 1 161 ? -3.883 1.402 19.590 1.00 98.69 161 PRO A N 1
ATOM 1020 C CA . PRO A 1 161 ? -3.828 0.014 19.141 1.00 98.69 161 PRO A CA 1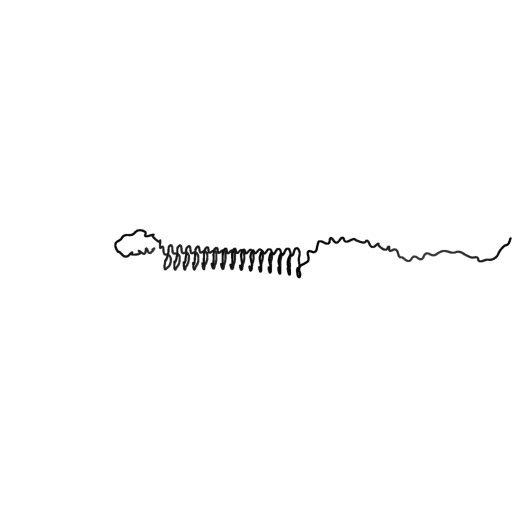
ATOM 1021 C C . PRO A 1 161 ? -5.033 -0.844 19.558 1.00 98.69 161 PRO A C 1
ATOM 1023 O O . PRO A 1 161 ? -5.609 -0.672 20.629 1.00 98.69 161 PRO A O 1
ATOM 1026 N N . GLY A 1 162 ? -5.321 -1.872 18.759 1.00 98.62 162 GLY A N 1
ATOM 1027 C CA . GLY A 1 162 ? -6.177 -2.995 19.148 1.00 98.62 162 GLY A CA 1
ATOM 1028 C C . GLY A 1 162 ? -7.658 -2.660 19.304 1.00 98.62 162 GLY A C 1
ATOM 1029 O O . GLY A 1 162 ? -8.353 -3.361 20.033 1.00 98.62 162 GLY A O 1
ATOM 1030 N N . ASN A 1 163 ? -8.143 -1.592 18.673 1.00 98.75 163 ASN A N 1
ATOM 1031 C CA . ASN A 1 163 ? -9.556 -1.238 18.718 1.00 98.75 163 ASN A CA 1
ATOM 1032 C C . ASN A 1 163 ? -10.349 -2.000 17.650 1.00 98.75 163 ASN A C 1
ATOM 1034 O O . ASN A 1 163 ? -9.893 -2.161 16.517 1.00 98.75 163 ASN A O 1
ATOM 1038 N N . VAL A 1 164 ? -11.558 -2.425 18.002 1.00 98.75 164 VAL A N 1
ATOM 1039 C CA . VAL A 1 164 ? -12.535 -3.029 17.094 1.00 98.75 164 VAL A CA 1
ATOM 1040 C C . VAL A 1 164 ? -13.800 -2.178 17.120 1.00 98.75 164 VAL A C 1
ATOM 1042 O O . VAL A 1 164 ? -14.445 -2.068 18.159 1.00 98.75 164 VAL A O 1
ATOM 1045 N N . GLY A 1 165 ? -14.158 -1.593 15.982 1.00 97.88 165 GLY A N 1
ATOM 1046 C CA . GLY A 1 165 ? -15.216 -0.593 15.840 1.00 97.88 165 GLY A CA 1
ATOM 1047 C C . GLY A 1 165 ? -14.655 0.737 15.341 1.00 97.88 165 GLY A C 1
ATOM 1048 O O . GLY A 1 165 ? -13.575 0.769 14.747 1.00 97.88 165 GLY A O 1
ATOM 1049 N N . ASP A 1 166 ? -15.383 1.831 15.569 1.00 98.31 166 ASP A N 1
ATOM 1050 C CA . ASP A 1 166 ? -15.096 3.105 14.905 1.00 98.31 166 ASP A CA 1
ATOM 1051 C C . ASP A 1 166 ? -14.853 4.260 15.879 1.00 98.31 166 ASP A C 1
ATOM 1053 O O . ASP A 1 166 ? -15.548 4.415 16.882 1.00 98.31 166 ASP A O 1
ATOM 1057 N N . GLY A 1 167 ? -13.904 5.135 15.549 1.00 98.38 167 GLY A N 1
ATOM 1058 C CA . GLY A 1 167 ? -13.706 6.414 16.230 1.00 98.38 167 GLY A CA 1
ATOM 1059 C C . GLY A 1 167 ? -13.229 6.298 17.678 1.00 98.38 167 GLY A C 1
ATOM 1060 O O . GLY A 1 167 ? -13.509 7.188 18.479 1.00 98.38 167 GLY A O 1
ATOM 1061 N N . ASN A 1 168 ? -12.548 5.210 18.044 1.00 98.56 168 ASN A N 1
ATOM 1062 C CA . ASN A 1 168 ? -11.983 5.071 19.383 1.00 98.56 168 ASN A CA 1
ATOM 1063 C C . ASN A 1 168 ? -10.670 5.851 19.503 1.00 98.56 168 ASN A C 1
ATOM 1065 O O . ASN A 1 168 ? -9.826 5.798 18.611 1.00 98.56 168 ASN A O 1
ATOM 1069 N N . ASN A 1 169 ? -10.466 6.527 20.631 1.00 98.69 169 ASN A N 1
ATOM 1070 C CA . ASN A 1 169 ? -9.201 7.146 21.007 1.00 98.69 169 ASN A CA 1
ATOM 1071 C C . ASN A 1 169 ? -8.687 6.501 22.301 1.00 98.69 169 ASN A C 1
ATOM 1073 O O . ASN A 1 169 ? -9.164 6.793 23.399 1.00 98.69 169 ASN A O 1
ATOM 1077 N N . GLY A 1 170 ? -7.729 5.594 22.148 1.00 98.12 170 GLY A N 1
ATOM 1078 C CA . GLY A 1 170 ? -7.193 4.743 23.200 1.00 98.12 170 GLY A CA 1
ATOM 1079 C C . GLY A 1 170 ? -6.906 3.338 22.676 1.00 98.12 170 GLY A C 1
ATOM 1080 O O . GLY A 1 170 ? -6.683 3.141 21.483 1.00 98.12 170 GLY A O 1
ATOM 1081 N N . SER A 1 171 ? -6.872 2.358 23.572 1.00 98.62 171 SER A N 1
ATOM 1082 C CA . SER A 1 171 ? -6.415 1.001 23.263 1.00 98.62 171 SER A CA 1
ATOM 1083 C C . SER A 1 171 ? -7.432 -0.059 23.655 1.00 98.62 171 SER A C 1
ATOM 1085 O O . SER A 1 171 ? -8.052 0.035 24.716 1.00 98.62 171 SER A O 1
ATOM 1087 N N . THR A 1 172 ? -7.512 -1.127 22.863 1.00 98.56 172 THR A N 1
ATOM 1088 C CA . THR A 1 172 ? -8.253 -2.348 23.224 1.00 98.56 172 THR A CA 1
ATOM 1089 C C . THR A 1 172 ? -9.741 -2.093 23.502 1.00 98.56 172 THR A C 1
ATOM 1091 O O . THR A 1 172 ? -10.320 -2.688 24.408 1.00 98.56 172 THR A O 1
ATOM 1094 N N . ASN A 1 173 ? -10.369 -1.175 22.764 1.00 98.25 173 ASN A N 1
ATOM 1095 C CA . ASN A 1 173 ? -11.810 -0.946 22.864 1.00 98.25 173 ASN A CA 1
ATOM 1096 C C . ASN A 1 173 ? -12.571 -1.835 21.872 1.00 98.25 173 ASN A C 1
ATOM 1098 O O . ASN A 1 173 ? -12.146 -1.987 20.727 1.00 98.25 173 ASN A O 1
ATOM 1102 N N . LEU A 1 174 ? -13.712 -2.378 22.292 1.00 98.25 174 LEU A N 1
ATOM 1103 C CA . LEU A 1 174 ? -14.670 -3.072 21.432 1.00 98.25 174 LEU A CA 1
ATOM 1104 C C . LEU A 1 174 ? -15.979 -2.277 21.403 1.00 98.25 174 LEU A C 1
ATOM 1106 O O . LEU A 1 174 ? -16.723 -2.275 22.380 1.00 98.25 174 LEU A O 1
ATOM 1110 N N . GLY A 1 175 ? -16.260 -1.618 20.284 1.00 95.94 175 GLY A N 1
ATOM 1111 C CA . GLY A 1 175 ? -17.381 -0.698 20.089 1.00 95.94 175 GLY A CA 1
ATOM 1112 C C . GLY A 1 175 ? -16.908 0.632 19.505 1.00 95.94 175 GLY A C 1
ATOM 1113 O O . GLY A 1 175 ? -15.825 0.695 18.921 1.00 95.94 175 GLY A O 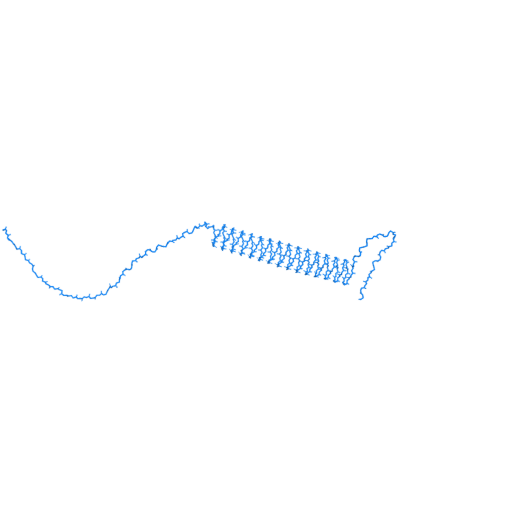1
ATOM 1114 N N . SER A 1 176 ? -17.707 1.692 19.635 1.00 96.56 176 SER A N 1
ATOM 1115 C CA . SER A 1 176 ? -17.454 2.938 18.897 1.00 96.56 176 SER A CA 1
ATOM 1116 C C . SER A 1 176 ? -17.406 4.184 19.776 1.00 96.56 176 SER A C 1
ATOM 1118 O O . SER A 1 176 ? -18.140 4.318 20.752 1.00 96.56 176 SER A O 1
ATOM 1120 N N . GLY A 1 177 ? -16.570 5.147 19.392 1.00 97.06 177 GLY A N 1
ATOM 1121 C CA . GLY A 1 177 ? -16.521 6.471 20.012 1.00 97.06 177 GLY A CA 1
ATOM 1122 C C . GLY A 1 177 ? -16.034 6.470 21.462 1.00 97.06 177 GLY A C 1
ATOM 1123 O O . GLY A 1 177 ? -16.450 7.328 22.237 1.00 97.06 177 GLY A O 1
ATOM 1124 N N . ASN A 1 178 ? -15.203 5.502 21.860 1.00 97.38 178 ASN A N 1
ATOM 1125 C CA . ASN A 1 178 ? -14.664 5.445 23.217 1.00 97.38 178 ASN A CA 1
ATOM 1126 C C . ASN A 1 178 ? -13.424 6.336 23.366 1.00 97.38 178 ASN A C 1
ATOM 1128 O O . ASN A 1 178 ? -12.536 6.318 22.513 1.00 97.38 178 ASN A O 1
ATOM 1132 N N . LEU A 1 179 ? -13.328 7.062 24.481 1.00 98.06 179 LEU A N 1
ATOM 1133 C CA . LEU A 1 179 ? -12.133 7.793 24.902 1.00 98.06 179 LEU A CA 1
ATOM 1134 C C . LEU A 1 179 ? -11.545 7.135 26.154 1.00 98.06 179 LEU A C 1
ATOM 1136 O O . LEU A 1 179 ? -12.083 7.287 27.249 1.00 98.06 179 LEU A O 1
ATOM 1140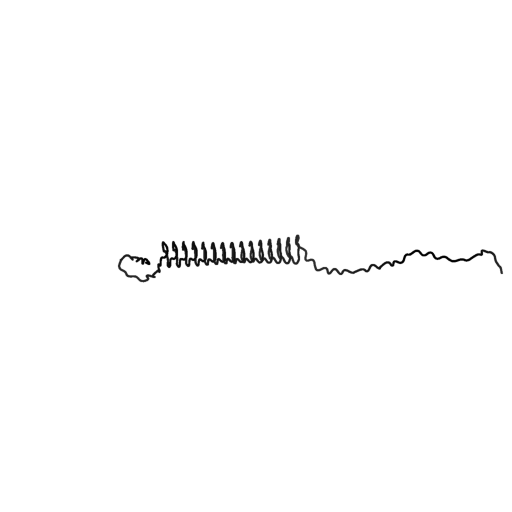 N N . GLY A 1 180 ? -10.417 6.447 25.994 1.00 97.19 180 GLY A N 1
ATOM 1141 C CA . GLY A 1 180 ? -9.760 5.648 27.030 1.00 97.19 180 GLY A CA 1
ATOM 1142 C C . GLY A 1 180 ? -9.548 4.201 26.585 1.00 97.19 180 GLY A C 1
ATOM 1143 O O . GLY A 1 180 ? -9.634 3.895 25.397 1.00 97.19 180 GLY A O 1
ATOM 1144 N N . ASN A 1 181 ? -9.212 3.312 27.519 1.00 98.38 181 ASN A N 1
ATOM 1145 C CA . ASN A 1 181 ? -8.766 1.954 27.198 1.00 98.38 181 ASN A CA 1
ATOM 1146 C C . ASN A 1 181 ? -9.718 0.877 27.726 1.00 98.38 181 ASN A C 1
ATOM 1148 O O . ASN A 1 181 ? -10.370 1.074 28.749 1.00 98.38 181 ASN A O 1
ATOM 1152 N N . PHE A 1 182 ? -9.703 -0.300 27.100 1.00 98.12 182 PHE A N 1
ATOM 1153 C CA . PHE A 1 182 ? -10.400 -1.499 27.586 1.00 98.12 182 PHE A CA 1
ATOM 1154 C C . PHE A 1 182 ? -11.910 -1.310 27.777 1.00 98.12 182 PHE A C 1
ATOM 1156 O O . PHE A 1 182 ? -12.498 -1.876 28.697 1.00 98.12 182 PHE A O 1
ATOM 1163 N N . ASN A 1 183 ? -12.547 -0.494 26.938 1.00 96.56 183 ASN A N 1
ATOM 1164 C CA . ASN A 1 183 ? -13.989 -0.316 26.993 1.00 96.56 183 ASN A CA 1
ATOM 1165 C C . ASN A 1 183 ? -14.704 -1.327 26.091 1.00 96.56 183 ASN A C 1
ATOM 1167 O O . ASN A 1 183 ? -14.284 -1.578 24.961 1.00 96.56 183 ASN A O 1
ATOM 1171 N N . LEU A 1 184 ? -15.821 -1.859 26.576 1.00 97.19 184 LEU A N 1
ATOM 1172 C CA . LEU A 1 184 ? -16.790 -2.615 25.794 1.00 97.19 184 LEU A CA 1
ATOM 1173 C C . LEU A 1 184 ? -18.046 -1.761 25.630 1.00 97.19 184 LEU A C 1
ATOM 1175 O O . LEU A 1 184 ? -18.613 -1.307 26.620 1.00 97.19 184 LEU A O 1
ATOM 1179 N N . GLY A 1 185 ? -18.500 -1.554 24.401 1.00 94.00 185 GLY A N 1
ATOM 1180 C CA . GLY A 1 185 ? -19.638 -0.694 24.100 1.00 94.00 185 GLY A CA 1
ATOM 1181 C C . GLY A 1 185 ? -19.255 0.636 23.470 1.00 94.00 185 GLY A C 1
ATOM 1182 O O . GLY A 1 185 ? -18.146 0.801 22.963 1.00 94.00 185 GLY A O 1
ATOM 1183 N N . SER A 1 186 ? -20.188 1.585 23.492 1.00 94.25 186 SER A N 1
ATOM 1184 C CA . SER A 1 186 ? -20.057 2.839 22.748 1.00 94.25 186 SER A CA 1
ATOM 1185 C C . SER A 1 186 ? -20.091 4.073 23.643 1.00 94.25 186 SER A C 1
ATOM 1187 O O . SER A 1 186 ? -20.808 4.108 24.641 1.00 94.25 186 SER A O 1
ATOM 1189 N N . GLY A 1 187 ? -19.349 5.111 23.249 1.00 94.25 187 GLY A N 1
ATOM 1190 C CA . GLY A 1 187 ? -19.397 6.434 23.876 1.00 94.25 187 GLY A CA 1
ATOM 1191 C C . GLY A 1 187 ? -18.836 6.496 25.299 1.00 94.25 187 GLY A C 1
ATOM 1192 O O . GLY A 1 187 ? -19.191 7.404 26.051 1.00 94.25 187 GLY A O 1
ATOM 1193 N N . ASN A 1 188 ? -17.986 5.547 25.698 1.00 93.88 188 ASN A N 1
ATOM 1194 C CA . ASN A 1 188 ? -17.400 5.556 27.033 1.00 93.88 188 ASN A CA 1
ATOM 1195 C C . ASN A 1 188 ? -16.358 6.672 27.176 1.00 93.88 188 ASN A C 1
ATOM 1197 O O . ASN A 1 188 ? -15.488 6.841 26.320 1.00 93.88 188 ASN A O 1
ATOM 1201 N N . LEU A 1 189 ? -16.409 7.383 28.302 1.00 95.88 189 LEU A N 1
ATOM 1202 C CA . LEU A 1 189 ? -15.367 8.309 28.739 1.00 95.88 189 LEU A CA 1
ATOM 1203 C C . LEU A 1 189 ? -14.641 7.685 29.936 1.00 95.88 189 LEU A C 1
ATOM 1205 O O . LEU A 1 189 ? -15.244 7.463 30.983 1.00 95.88 189 LEU A O 1
ATOM 1209 N N . GLY A 1 190 ? -13.351 7.393 29.785 1.00 91.81 190 GLY A N 1
ATOM 1210 C CA . GLY A 1 190 ? -12.555 6.670 30.777 1.00 91.81 190 GLY A CA 1
ATOM 1211 C C . GLY A 1 190 ? -12.177 5.263 30.312 1.00 91.81 190 GLY A C 1
ATOM 1212 O O . GLY A 1 190 ? -12.277 4.934 29.133 1.00 91.81 190 GLY A O 1
ATOM 1213 N N . SER A 1 191 ? -11.675 4.439 31.230 1.00 96.50 191 SER A N 1
ATOM 1214 C CA . SER A 1 191 ? -11.174 3.094 30.913 1.00 96.50 191 SER A CA 1
ATOM 1215 C C . SER A 1 191 ? -11.907 2.010 31.695 1.00 96.50 191 SER A C 1
ATOM 1217 O O . SER A 1 191 ? -12.374 2.274 32.800 1.00 96.50 191 SER A O 1
ATOM 1219 N N . ASN A 1 192 ? -11.912 0.786 31.161 1.00 97.12 192 ASN A N 1
ATOM 1220 C CA . ASN A 1 192 ? -12.521 -0.409 31.760 1.00 97.12 192 ASN A CA 1
ATOM 1221 C C . ASN A 1 192 ? -14.047 -0.325 31.927 1.00 97.12 192 ASN A C 1
ATOM 1223 O O . ASN A 1 192 ? -14.609 -0.938 32.834 1.00 97.12 192 ASN A O 1
ATOM 1227 N N . ASN A 1 193 ? -14.731 0.436 31.072 1.00 92.94 193 ASN A N 1
ATOM 1228 C CA . ASN A 1 193 ? -16.185 0.526 31.115 1.00 92.94 193 ASN A CA 1
ATOM 1229 C C . ASN A 1 193 ? -16.840 -0.568 30.269 1.00 92.94 193 ASN A C 1
ATOM 1231 O O . ASN A 1 193 ? -16.324 -0.966 29.225 1.00 92.94 193 ASN A O 1
ATOM 1235 N N . VAL A 1 194 ? -18.033 -0.991 30.683 1.00 95.06 194 VAL A N 1
ATOM 1236 C CA . VAL A 1 194 ? -18.913 -1.852 29.889 1.00 95.06 194 VAL A CA 1
ATOM 1237 C C . VAL A 1 194 ? -20.252 -1.138 29.713 1.00 95.06 194 VAL A C 1
ATOM 1239 O O . VAL A 1 194 ? -21.067 -1.097 30.631 1.00 95.06 194 VAL A O 1
ATOM 1242 N N . ALA A 1 195 ? -20.480 -0.571 28.531 1.00 82.94 195 ALA A N 1
ATOM 1243 C CA . ALA A 1 195 ? -21.704 0.126 28.151 1.00 82.94 195 ALA A CA 1
ATOM 1244 C C . ALA A 1 195 ? -22.399 -0.613 27.005 1.00 82.94 195 ALA A C 1
ATOM 1246 O O . ALA A 1 195 ? -22.218 -0.314 25.827 1.00 82.94 195 ALA A O 1
ATOM 1247 N N . LEU A 1 196 ? -23.213 -1.606 27.346 1.00 74.44 196 LEU A N 1
ATOM 1248 C CA . LEU A 1 196 ? -24.036 -2.284 26.355 1.00 74.44 196 LEU A CA 1
ATOM 1249 C C . LEU A 1 196 ? -25.169 -1.346 25.917 1.00 74.44 196 LEU A C 1
ATOM 1251 O O . LEU A 1 196 ? -26.012 -0.973 26.737 1.00 74.44 196 LEU A O 1
ATOM 1255 N N . GLU A 1 197 ? -25.207 -0.976 24.635 1.00 62.28 197 GLU A N 1
ATOM 1256 C CA . GLU A 1 197 ? -26.344 -0.262 24.055 1.00 62.28 197 GLU A CA 1
ATOM 1257 C C . GLU A 1 197 ? -27.570 -1.175 24.160 1.00 62.28 197 GLU A C 1
ATOM 1259 O O . GLU A 1 197 ? -27.770 -2.098 23.372 1.00 62.28 197 GLU A O 1
ATOM 1264 N N . THR A 1 198 ? -28.376 -0.979 25.202 1.00 50.56 198 THR A N 1
ATOM 1265 C CA . THR A 1 198 ? -29.640 -1.694 25.320 1.00 50.56 198 THR A CA 1
ATOM 1266 C C . THR A 1 198 ? -30.581 -0.981 24.370 1.00 50.56 198 THR A C 1
ATOM 1268 O O . THR A 1 198 ? -30.946 0.166 24.620 1.00 50.56 198 THR A O 1
ATOM 1271 N N . THR A 1 199 ? -30.929 -1.614 23.252 1.00 44.19 199 THR A N 1
ATOM 1272 C CA . THR A 1 199 ? -31.910 -1.091 22.302 1.00 44.19 199 THR A CA 1
ATOM 1273 C C . THR A 1 199 ? -33.244 -0.892 23.024 1.00 44.19 199 THR A C 1
ATOM 1275 O O . THR A 1 199 ? -34.082 -1.788 23.085 1.00 44.19 199 THR A O 1
ATOM 1278 N N . ALA A 1 200 ? -33.459 0.286 23.605 1.00 45.72 200 ALA A N 1
ATOM 1279 C CA . ALA A 1 200 ? -34.741 0.681 24.156 1.00 45.72 200 ALA A CA 1
ATOM 1280 C C . ALA A 1 200 ? -35.654 1.067 22.987 1.00 45.72 200 ALA A C 1
ATOM 1282 O O . ALA A 1 200 ? -35.834 2.238 22.668 1.00 45.72 200 ALA A O 1
ATOM 1283 N N . THR A 1 201 ? -36.234 0.066 22.328 1.00 41.25 201 THR A N 1
ATOM 1284 C CA . THR A 1 201 ? -37.381 0.269 21.439 1.00 41.25 201 THR A CA 1
ATOM 1285 C C . THR A 1 201 ? -38.603 -0.412 22.036 1.00 41.25 201 THR A C 1
ATOM 1287 O O . THR A 1 201 ? -38.901 -1.560 21.741 1.00 41.25 201 THR A O 1
ATOM 1290 N N . THR A 1 202 ? -39.307 0.295 22.927 1.00 38.59 202 THR A N 1
ATOM 1291 C CA . THR A 1 202 ? -40.711 0.714 22.717 1.00 38.59 202 THR A CA 1
ATOM 1292 C C . THR A 1 202 ? -41.264 1.478 23.931 1.00 38.59 202 THR A C 1
ATOM 1294 O O . THR A 1 202 ? -41.467 0.942 25.012 1.00 38.59 202 THR A O 1
ATOM 1297 N N . THR A 1 203 ? -41.468 2.779 23.705 1.00 41.78 203 THR A N 1
ATOM 1298 C CA . THR A 1 203 ? -42.477 3.696 24.268 1.00 41.78 203 THR A CA 1
ATOM 1299 C C . THR A 1 203 ? -43.282 3.256 25.501 1.00 41.78 203 THR A C 1
ATOM 1301 O O . THR A 1 203 ? -44.242 2.496 25.375 1.00 41.78 203 THR A O 1
ATOM 1304 N N . TRP A 1 204 ? -43.063 3.934 26.632 1.00 32.78 204 TRP A N 1
ATOM 1305 C CA . TRP A 1 204 ? -44.163 4.274 27.537 1.00 32.78 204 TRP A CA 1
ATOM 1306 C C . TRP A 1 204 ? -44.362 5.784 27.585 1.00 32.78 204 TRP A C 1
ATOM 1308 O O . TRP A 1 204 ? -43.532 6.551 28.068 1.00 32.78 204 TRP A O 1
ATOM 1318 N N . ALA A 1 205 ? -45.493 6.196 27.018 1.00 41.66 205 ALA A N 1
ATOM 1319 C CA . ALA A 1 205 ? -46.065 7.509 27.202 1.00 41.66 205 ALA A CA 1
ATOM 1320 C C . ALA A 1 205 ? -46.436 7.691 28.680 1.00 41.66 205 ALA A C 1
ATOM 1322 O O . ALA A 1 205 ? -47.490 7.240 29.100 1.00 41.66 205 ALA A O 1
ATOM 1323 N N . SER A 1 206 ? -45.566 8.332 29.455 1.00 41.97 206 SER A N 1
ATOM 1324 C CA . SER A 1 206 ? -45.905 9.233 30.569 1.00 41.97 206 SER A CA 1
ATOM 1325 C C . SER A 1 206 ? -44.608 9.613 31.279 1.00 41.97 206 SER A C 1
ATOM 1327 O O . SER A 1 206 ? -43.889 8.745 31.765 1.00 41.97 206 SER A O 1
ATOM 1329 N N . GLY A 1 207 ? -44.293 10.907 31.282 1.00 44.69 207 GLY A N 1
ATOM 1330 C CA . GLY A 1 207 ? -42.982 11.453 31.620 1.00 44.69 207 GLY A CA 1
ATOM 1331 C C . GLY A 1 207 ? -42.359 10.970 32.931 1.00 44.69 207 GLY A C 1
ATOM 1332 O O . GLY A 1 207 ? -42.890 11.183 34.018 1.00 44.69 207 GLY A O 1
ATOM 1333 N N . SER A 1 208 ? -41.153 10.418 32.823 1.00 34.59 208 SER A N 1
ATOM 1334 C CA . SER A 1 208 ? -40.140 10.405 33.882 1.00 34.59 208 SER A CA 1
ATOM 1335 C C . SER A 1 208 ? -38.751 10.376 33.227 1.00 34.59 208 SER A C 1
ATOM 1337 O O . SER A 1 208 ? -38.591 9.706 32.205 1.00 34.59 208 SER A O 1
ATOM 1339 N N . PRO A 1 209 ? -37.762 11.133 33.738 1.00 44.06 209 PRO A N 1
ATOM 1340 C CA . PRO A 1 209 ? -36.447 11.216 33.115 1.00 44.06 209 PRO A CA 1
ATOM 1341 C C . PRO A 1 209 ? -35.715 9.880 33.258 1.00 44.06 209 PRO A C 1
ATOM 1343 O O . PRO A 1 209 ? -35.658 9.308 34.346 1.00 44.06 209 PRO A O 1
ATOM 1346 N N . ALA A 1 210 ? -35.157 9.390 32.151 1.00 43.69 210 ALA A N 1
ATOM 1347 C CA . ALA A 1 210 ? -34.320 8.201 32.138 1.00 43.69 210 ALA A CA 1
ATOM 1348 C C . ALA A 1 210 ? -33.079 8.439 33.012 1.00 43.69 210 ALA A C 1
ATOM 1350 O O . ALA A 1 210 ? -32.204 9.233 32.671 1.00 43.69 210 ALA A O 1
ATOM 1351 N N . THR A 1 211 ? -33.004 7.765 34.156 1.00 40.91 211 THR A N 1
ATOM 1352 C CA . THR A 1 211 ? -31.777 7.664 34.941 1.00 40.91 211 THR A CA 1
ATOM 1353 C C . THR A 1 211 ? -30.936 6.531 34.368 1.00 40.91 211 THR A C 1
ATOM 1355 O O . THR A 1 211 ? -31.206 5.352 34.590 1.00 40.91 211 THR A O 1
ATOM 1358 N N . THR A 1 212 ? -29.897 6.885 33.612 1.00 45.62 212 THR A N 1
ATOM 1359 C CA . THR A 1 212 ? -28.835 5.946 33.240 1.00 45.62 212 THR A CA 1
ATOM 1360 C C . THR A 1 212 ? -28.161 5.472 34.525 1.00 45.62 212 THR A C 1
ATOM 1362 O O . THR A 1 212 ? -27.507 6.248 35.225 1.00 45.62 212 THR A O 1
ATOM 1365 N N . ARG A 1 213 ? -28.380 4.208 34.889 1.00 38.66 213 ARG A N 1
ATOM 1366 C CA . ARG A 1 213 ? -27.799 3.605 36.088 1.00 38.66 213 ARG A CA 1
ATOM 1367 C C . ARG A 1 213 ? -26.392 3.123 35.750 1.00 38.66 213 ARG A C 1
ATOM 1369 O O . ARG A 1 213 ? -26.234 2.123 35.058 1.00 38.66 213 ARG A O 1
ATOM 1376 N N . TRP A 1 214 ? -25.388 3.844 36.238 1.00 35.69 214 TRP A N 1
ATOM 1377 C CA . TRP A 1 214 ? -24.003 3.383 36.249 1.00 35.69 214 TRP A CA 1
ATOM 1378 C C . TRP A 1 214 ? -23.911 2.137 37.128 1.00 35.69 214 TRP A C 1
ATOM 1380 O O . TRP A 1 214 ? -24.194 2.200 38.325 1.00 35.69 214 TRP A O 1
ATOM 1390 N N . VAL A 1 215 ? -23.549 1.002 36.536 1.00 38.56 215 VAL A N 1
ATOM 1391 C CA . VAL A 1 215 ? -23.025 -0.128 37.300 1.00 38.56 215 VAL A CA 1
ATOM 1392 C C . VAL A 1 215 ? -21.516 0.062 37.301 1.00 38.56 215 VAL A C 1
ATOM 1394 O O . VAL A 1 215 ? -20.859 -0.193 36.296 1.00 38.56 215 VAL A O 1
ATOM 1397 N N . SER A 1 216 ? -20.979 0.598 38.394 1.00 36.91 216 SER A N 1
ATOM 1398 C CA . SER A 1 216 ? -19.547 0.503 38.665 1.00 36.91 216 SER A CA 1
ATOM 1399 C C . SER A 1 216 ? -19.210 -0.975 38.850 1.00 36.91 216 SER A C 1
ATOM 1401 O O . SER A 1 216 ? -19.871 -1.654 39.635 1.00 36.91 216 SER A O 1
ATOM 1403 N N . ALA A 1 217 ? -18.233 -1.479 38.101 1.00 40.84 217 ALA A N 1
ATOM 1404 C CA . ALA A 1 217 ? -17.604 -2.748 38.434 1.00 40.84 217 ALA A CA 1
ATOM 1405 C C . ALA A 1 217 ? -16.728 -2.521 39.676 1.00 40.84 217 ALA A C 1
ATOM 1407 O O . ALA A 1 217 ? -15.913 -1.595 39.671 1.00 40.84 217 ALA A O 1
ATOM 1408 N N . ASP A 1 218 ? -16.970 -3.308 40.726 1.00 46.09 218 ASP A N 1
ATOM 1409 C CA . ASP A 1 218 ? -16.140 -3.368 41.937 1.00 46.09 218 ASP A CA 1
ATOM 1410 C C . ASP A 1 218 ? -14.743 -3.945 41.644 1.00 46.09 218 ASP A C 1
ATOM 1412 O O . ASP A 1 218 ? -14.641 -4.851 40.779 1.00 46.09 218 ASP A O 1
#

=== Feature glossary ===
Reading guide. The protein is described through the following features:

Foldseek 3Di. A 3Di character summarizes, for each residue, the relative orientation of the Cα frame of its nearest spatial neighbor. Because it encodes fold topology rather than chemistry, 3Di alignments detect remote structural similarity that sequence alignment misses.

Contact-map, Ramachandran, and PAE plots. Plot images: a contact map (which residues are close in 3D, as an N×N binary image), a Ramachandran scatter (backbone torsion angles, revealing secondary-structure composition at a glance), and — for AlphaFold structures — a PAE heatmap (pairwise prediction confidence).

Radius of gyration, Cα contacts, bounding box. Radius of gyration (Rg) is the root-mean-square distance of Cα atoms from their centroid — a single number for overall size and compactness. A globular domain of N residues has Rg ≈ 2.2·N^0.38 Å; an extended or disordered chain has a much larger Rg. The Cα contact count is the number of residue pairs whose Cα atoms are within 8 Å and are more than four positions apart in sequence — a standard proxy for tertiary packing density. The bounding box is the smallest axis-aligned box enclosing all Cα atoms.

Secondary structure (8-state, DSSP). Eight-state secondary structure (DSSP): H is the canonical α-helix, G the tighter 3₁₀-helix, I the wider π-helix; E/B are β-structure, T and S are turns and bends, and '-' is everything else. DSSP derives these from the pattern of main-chain N–H···O=C hydrogen bonds, not from the sequence.

B-factor. B-factor (Debye–Waller factor) reflects atomic displacement in the crystal lattice. It is an experimental observable (units Å²), not a prediction; low values mean the atom is pinned down, high values mean it moves or is heterogeneous across the crystal.

pLDDT. pLDDT is the predicted lDDT-Cα score: AlphaFold's confidence that the local environment of each residue (all inter-atomic distances within 15 Å) is correctly placed. It is a per-residue number between 0 and 100, with higher meaning more reliable.

Nearest PDB structures. Nearest PDB neighbors are the top structural matches found by Foldseek when searching this structure against the entire Protein Data Bank. Each hit reports a TM-score (0 to 1; >0.5 almost always implies the same fold) and an E-value. These are *structural* homologs — they may share no detectable sequence similarity.

Solvent-accessible surface area. Accessible surface area quantifies burial. A residue with SASA near zero is packed into the hydrophobic core; one with SASA >100 Å² sits on the surface. Computed here via the Shrake–Rupley numerical algorithm with a 1.4 Å probe.

Rendered structure images. Structure images are PyMOL renders from six orthogonal camera directions. Cartoon representation draws helices as coils and strands as arrows; sticks shows the backbone as bonds; surface shows the solvent-excluded envelope. Rainbow coloring maps sequence position to hue (blue→red, N→C); chain coloring assigns a distinct color per polypeptide.

Backbone torsions (φ/ψ). φ (phi) and ψ (psi) are the two rotatable backbone dihedrals per residue: φ is the C(i-1)–N–Cα–C torsion, ψ is the N–Cα–C–N(i+1) torsion, both in degrees on (−180°, 180°]. α-helical residues cluster near (−60°, −45°); β-strand residues near (−120°, +130°). A Ramachandran plot is simply a scatter of (φ, ψ) for every residue.

Predicted aligned error. Predicted Aligned Error (PAE) is an AlphaFold confidence matrix: entry (i, j) is the expected error in the position of residue j, in ångströms, when the prediction is superimposed on the true structure at residue i. Low PAE within a block of residues means that block is internally rigid and well-predicted; high PAE between two blocks means their relative placement is uncertain even if each block individually is confident.

mmCIF coordinates. Structure coordinates are given as an mmCIF _atom_site loop: one row per atom with element, residue name, chain id, sequence number, and x/y/z position in Å. Only the four main-chain atoms per residue are included here; side chains are omitted to keep the record compact.

InterPro / GO / CATH / organism. Database cross-references. InterPro integrates a dozen domain/family signature databases into unified entries with residue-range hits. GO terms attach function/process/location labels with evidence codes. CATH codes position the fold in a four-level structural taxonomy. Organism is the NCBI-taxonomy species name.

Secondary structure (3-state, P-SEA). SS3 is a coarse helix/strand/coil call (letters a/b/c) made by the P-SEA algorithm from inter-Cα distances and dihedrals. It is less detailed than DSSP but needs only Cα positions.

Sequence. Sequence gives the chain of amino acids in standard one-letter code (A=alanine, C=cysteine, …, Y=tyrosine), read N→C. It is the only feature that is directly encoded by the gene; all structural features are derived from the folded form of this sequence.